Protein AF-A0A7C2D5D9-F1 (afdb_monomer_lite)

Sequence (277 aa):
MEWLLAGLLLALPTVDQCTPARWRDPAPESLELLAGTPVNCLLVEAPAWRAELIAKAHGAGMLVLGAVASRDLEAARQALEAGVDGIAAEGPRSAKMAAWAREHGRTLVEIVPRAELRFDADVIATYEGLWAGVRIEKDQTKAQPTGGPWIETNTGFLSFVRAAARPGAAIWMAHRAPQEPQPVSRYVQAVADAASCGAKWVLDFDPEFWRRLRAGEDKGRRDWARLVEAMRFLAGHDEALRWPDAGGLVLVLDERSGGLVSGGIADMIGAKHIPLR

Radius of gyration: 21.79 Å; chains: 1; bounding box: 64×46×72 Å

Secondary structure (DSSP, 8-state):
----------PPPPGGG--EEEE----GGGGGGGTTSS--EEEE-TT---HHHHHHHHHTT-EEEEEEETT-HHHHHHHHHTT-SEEEEESS--HHHHHHHHHTT-EEEEEE-GGG--TTSSEEEES-----EEE--SS-----TT-SPEEE--HHHHHHHHHHSPTT-EEEE-PPPPSSPPPHHHHHHHHHHHHTTT-EE-B---HHHHHHHHTT-HHHHHHHHHHHHHHHHHHHTHHHHT------------TTTTTTT---HHHHHHHS-----

pLDDT: mean 85.09, std 18.24, range [33.47, 98.56]

Foldseek 3Di:
DDDPPPPPPLAADDPLLAQAAEDADLDLVLCVLCVLFSGQEYAYEPPNLALSNQVSSVVVSHQYADEEAQPCVVSQVSSVVSPHQAYEHEEAHDPPSVVVCVVVVGDYHDAYDPVRFDQADLETHYQPADLFAWDDDPPDPPPDVPSDTDTRACQVVLLVSLVSHDPSRAYEHAHEDDQDADQLVSQLRQQCRQLLSLYHYHHYHHPVLVVCVVVVPPRSVVSSVVSSVSSVVSVVCSVVSSPRPPDDDDDDADPVVCNVPDCDPVVVVVPPPPVDD

Structure (mmCIF, N/CA/C/O backbone):
data_AF-A0A7C2D5D9-F1
#
_entry.id   AF-A0A7C2D5D9-F1
#
loop_
_atom_site.group_PDB
_atom_site.id
_atom_site.type_symbol
_atom_site.label_atom_id
_atom_site.label_alt_id
_atom_site.label_comp_id
_atom_site.label_asym_id
_atom_site.label_entity_id
_atom_site.label_seq_id
_atom_site.pdbx_PDB_ins_code
_atom_site.Cartn_x
_atom_site.Cartn_y
_atom_site.Cartn_z
_atom_site.occupancy
_atom_site.B_iso_or_equiv
_atom_site.auth_seq_id
_atom_site.auth_comp_id
_atom_site.auth_asym_id
_atom_site.auth_atom_id
_atom_site.pdbx_PDB_model_num
ATOM 1 N N . MET A 1 1 ? -31.633 -26.170 -26.916 1.00 38.22 1 MET A N 1
ATOM 2 C CA . MET A 1 1 ? -30.425 -26.442 -26.110 1.00 38.22 1 MET A CA 1
ATOM 3 C C . MET A 1 1 ? -29.627 -25.151 -26.084 1.00 38.22 1 MET A C 1
ATOM 5 O O . MET A 1 1 ? -28.689 -24.980 -26.849 1.00 38.22 1 MET A O 1
ATOM 9 N N . GLU A 1 2 ? -30.135 -24.192 -25.313 1.00 35.28 2 GLU A N 1
ATOM 10 C CA . GLU A 1 2 ? -29.566 -22.854 -25.164 1.00 35.28 2 GLU A CA 1
ATOM 11 C C . GLU A 1 2 ? -28.561 -22.906 -24.014 1.00 35.28 2 GLU A C 1
ATOM 13 O O . GLU A 1 2 ? -28.917 -23.239 -22.885 1.00 35.28 2 GLU A O 1
ATOM 18 N N . TRP A 1 3 ? -27.291 -22.650 -24.314 1.00 41.94 3 TRP A N 1
ATOM 19 C CA . TRP A 1 3 ? -26.251 -22.516 -23.304 1.00 41.94 3 TRP A CA 1
ATOM 20 C C . TRP A 1 3 ? -26.297 -21.087 -22.762 1.00 41.94 3 TRP A C 1
ATOM 22 O O . TRP A 1 3 ? -25.951 -20.138 -23.463 1.00 41.94 3 TRP A O 1
ATOM 32 N N . LEU A 1 4 ? -26.740 -20.940 -21.514 1.00 44.75 4 LEU A N 1
ATOM 33 C CA . LEU A 1 4 ? -26.587 -19.717 -20.732 1.00 44.75 4 LEU A CA 1
ATOM 34 C C . LEU A 1 4 ? -25.090 -19.451 -20.517 1.00 44.75 4 LEU A C 1
ATOM 36 O O . LEU A 1 4 ? -24.444 -20.096 -19.692 1.00 44.75 4 LEU A O 1
ATOM 40 N N . LEU A 1 5 ? -24.547 -18.483 -21.254 1.00 42.66 5 LEU A N 1
ATOM 41 C CA . LEU A 1 5 ? -23.303 -17.799 -20.911 1.00 42.66 5 LEU A CA 1
ATOM 42 C C . LEU A 1 5 ? -23.550 -16.985 -19.635 1.00 42.66 5 LEU A C 1
ATOM 44 O O . LEU A 1 5 ? -23.899 -15.808 -19.686 1.00 42.66 5 LEU A O 1
ATOM 48 N N . ALA A 1 6 ? -23.394 -17.619 -18.475 1.00 41.94 6 ALA A N 1
ATOM 49 C CA . ALA A 1 6 ? -23.199 -16.897 -17.230 1.00 41.94 6 ALA A CA 1
ATOM 50 C C . ALA A 1 6 ? -21.804 -16.261 -17.290 1.00 41.94 6 ALA A C 1
ATOM 52 O O . ALA A 1 6 ? -20.796 -16.903 -16.996 1.00 41.94 6 ALA A O 1
ATOM 53 N N . GLY A 1 7 ? -21.742 -15.009 -17.748 1.00 42.59 7 GLY A N 1
ATOM 54 C CA . GLY A 1 7 ? -20.552 -14.183 -17.600 1.00 42.59 7 GLY A CA 1
ATOM 55 C C . GLY A 1 7 ? -20.221 -14.089 -16.116 1.00 42.59 7 GLY A C 1
ATOM 56 O O . GLY A 1 7 ? -21.013 -13.566 -15.334 1.00 42.59 7 GLY A O 1
ATOM 57 N N . LEU A 1 8 ? -19.077 -14.645 -15.725 1.00 42.69 8 LEU A N 1
ATOM 58 C CA . LEU A 1 8 ? -18.538 -14.512 -14.382 1.00 42.69 8 LEU A CA 1
ATOM 59 C C . LEU A 1 8 ? -18.188 -13.026 -14.192 1.00 42.69 8 LEU A C 1
ATOM 61 O O . LEU A 1 8 ? -17.124 -12.581 -14.616 1.00 42.69 8 LEU A O 1
ATOM 65 N N . LEU A 1 9 ? -19.107 -12.233 -13.632 1.00 46.56 9 LEU A N 1
ATOM 66 C CA . LEU A 1 9 ? -18.772 -10.900 -13.141 1.00 46.56 9 LEU A CA 1
ATOM 67 C C . LEU A 1 9 ? -17.737 -11.095 -12.033 1.00 46.56 9 LEU A C 1
ATOM 69 O O . LEU A 1 9 ? -18.072 -11.548 -10.939 1.00 46.56 9 LEU A O 1
ATOM 73 N N . LEU A 1 10 ? -16.474 -10.797 -12.333 1.00 55.53 10 LEU A N 1
ATOM 74 C CA . LEU A 1 10 ? -15.442 -10.666 -11.315 1.00 55.53 10 LEU A CA 1
ATOM 75 C C . LEU A 1 10 ? -15.858 -9.494 -10.425 1.00 55.53 10 LEU A C 1
ATOM 77 O O . LEU A 1 10 ? -15.798 -8.338 -10.840 1.00 55.53 10 LEU A O 1
ATOM 81 N N . ALA A 1 11 ? -16.361 -9.799 -9.231 1.00 66.88 11 ALA A N 1
ATOM 82 C CA . ALA A 1 11 ? -16.627 -8.779 -8.233 1.00 66.88 11 ALA A CA 1
ATOM 83 C C . ALA A 1 11 ? -15.300 -8.095 -7.880 1.00 66.88 11 ALA A C 1
ATOM 85 O O . ALA A 1 11 ? -14.306 -8.775 -7.616 1.00 66.88 11 ALA A O 1
ATOM 86 N N . LEU A 1 12 ? -15.287 -6.760 -7.898 1.00 74.56 12 LEU A N 1
ATOM 87 C CA . LEU A 1 12 ? -14.133 -5.997 -7.434 1.00 74.56 12 LEU A CA 1
ATOM 88 C C . LEU A 1 12 ? -13.857 -6.331 -5.961 1.00 74.56 12 LEU A C 1
ATOM 90 O O . LEU A 1 12 ? -14.810 -6.530 -5.197 1.00 74.56 12 LEU A O 1
ATOM 94 N N . PRO A 1 13 ? -12.580 -6.383 -5.544 1.00 78.31 13 PRO A N 1
ATOM 95 C CA . PRO A 1 13 ? -12.252 -6.596 -4.145 1.00 78.31 13 PRO A CA 1
ATOM 96 C C . PRO A 1 13 ? -12.821 -5.455 -3.301 1.00 78.31 13 PRO A C 1
ATOM 98 O O . PRO A 1 13 ? -12.780 -4.284 -3.691 1.00 78.31 13 PRO A O 1
ATOM 101 N N . THR A 1 14 ? -13.330 -5.790 -2.118 1.00 87.12 14 THR A N 1
ATOM 102 C CA . THR A 1 14 ? -13.648 -4.774 -1.116 1.00 87.12 14 THR A CA 1
ATOM 103 C C . THR A 1 14 ? -12.355 -4.193 -0.549 1.00 87.12 14 THR A C 1
ATOM 105 O O . THR A 1 14 ? -11.287 -4.811 -0.592 1.00 87.12 14 THR A O 1
ATOM 108 N N . VAL A 1 15 ? -12.429 -2.970 -0.025 1.00 87.81 15 VAL A N 1
ATOM 109 C CA . VAL A 1 15 ? -11.235 -2.223 0.387 1.00 87.81 15 VAL A CA 1
ATOM 110 C C . VAL A 1 15 ? -10.459 -2.906 1.529 1.00 87.81 15 VAL A C 1
ATOM 112 O O . VAL A 1 15 ? -9.241 -2.786 1.611 1.00 87.81 15 VAL A O 1
ATOM 115 N N . ASP A 1 16 ? -11.130 -3.695 2.367 1.00 86.31 16 ASP A N 1
ATOM 116 C CA . ASP A 1 16 ? -10.536 -4.518 3.428 1.00 86.31 16 ASP A CA 1
ATOM 117 C C . ASP A 1 16 ? -9.805 -5.770 2.890 1.00 86.31 16 ASP A C 1
ATOM 119 O O . ASP A 1 16 ? -8.876 -6.292 3.510 1.00 86.31 16 ASP A O 1
ATOM 123 N N . GLN A 1 17 ? -10.137 -6.229 1.683 1.00 89.69 17 GLN A N 1
ATOM 124 C CA . GLN A 1 17 ? -9.474 -7.365 1.031 1.00 89.69 17 GLN A CA 1
ATOM 125 C C . GLN A 1 17 ? -8.273 -6.942 0.176 1.00 89.69 17 GLN A C 1
ATOM 127 O O . GLN A 1 17 ? -7.500 -7.784 -0.293 1.00 89.69 17 GLN A O 1
ATOM 132 N N . CYS A 1 18 ? -8.058 -5.638 0.020 1.00 92.12 18 CYS A N 1
ATOM 133 C CA . CYS A 1 18 ? -7.014 -5.079 -0.824 1.00 92.12 18 CYS A CA 1
ATOM 134 C C . CYS A 1 18 ? -5.602 -5.460 -0.398 1.00 92.12 18 CYS A C 1
ATOM 136 O O . CYS A 1 18 ? -5.230 -5.295 0.760 1.00 92.12 18 CYS A O 1
ATOM 138 N N . THR A 1 19 ? -4.795 -5.885 -1.361 1.00 95.69 19 THR A N 1
ATOM 139 C CA . THR A 1 19 ? -3.334 -5.890 -1.345 1.00 95.69 19 THR A CA 1
ATOM 140 C C . THR A 1 19 ? -2.874 -4.704 -2.192 1.00 95.69 19 THR A C 1
ATOM 142 O O . THR A 1 19 ? -2.893 -4.792 -3.424 1.00 95.69 19 THR A O 1
ATOM 145 N N . PRO A 1 20 ? -2.553 -3.568 -1.548 1.00 97.81 20 PRO A N 1
ATOM 146 C CA . PRO A 1 20 ? -2.395 -2.297 -2.236 1.00 97.81 20 PRO A CA 1
ATOM 147 C C . PRO A 1 20 ? -0.982 -2.099 -2.800 1.00 97.81 20 PRO A C 1
ATOM 149 O O . PRO A 1 20 ? 0.014 -2.422 -2.151 1.00 97.81 20 PRO A O 1
ATOM 152 N N . ALA A 1 21 ? -0.897 -1.482 -3.977 1.00 98.06 21 ALA A N 1
ATOM 153 C CA . ALA A 1 21 ? 0.347 -0.975 -4.550 1.00 98.06 21 ALA A CA 1
ATOM 154 C C . ALA A 1 21 ? 0.187 0.474 -5.007 1.00 98.06 21 ALA A C 1
ATOM 156 O O . ALA A 1 21 ? -0.836 0.845 -5.581 1.00 98.06 21 ALA A O 1
ATOM 157 N N . ARG A 1 22 ? 1.209 1.297 -4.781 1.00 97.50 22 ARG A N 1
ATOM 158 C CA . ARG A 1 22 ? 1.277 2.649 -5.331 1.00 97.50 22 ARG A CA 1
ATOM 159 C C . ARG A 1 22 ? 1.679 2.588 -6.789 1.00 97.50 22 ARG A C 1
ATOM 161 O O . ARG A 1 22 ? 2.635 1.901 -7.148 1.00 97.50 22 ARG A O 1
ATOM 168 N N . TRP A 1 23 ? 0.975 3.343 -7.620 1.00 96.50 23 TRP A N 1
ATOM 169 C CA . TRP A 1 23 ? 1.203 3.343 -9.055 1.00 96.50 23 TRP A CA 1
ATOM 170 C C . TRP A 1 23 ? 1.388 4.760 -9.581 1.00 96.50 23 TRP A C 1
ATOM 172 O O . TRP A 1 23 ? 0.497 5.602 -9.480 1.00 96.50 23 TRP A O 1
ATOM 182 N N . ARG A 1 24 ? 2.574 5.019 -10.136 1.00 92.12 24 ARG A N 1
ATOM 183 C CA . ARG A 1 24 ? 2.968 6.326 -10.690 1.00 92.12 24 ARG A CA 1
ATOM 184 C C . ARG A 1 24 ? 3.239 6.284 -12.190 1.00 92.12 24 ARG A C 1
ATOM 186 O O . ARG A 1 24 ? 3.481 7.328 -12.788 1.00 92.12 24 ARG A O 1
ATOM 193 N N . ASP A 1 25 ? 3.257 5.095 -12.788 1.00 91.88 25 ASP A N 1
ATOM 194 C CA . ASP A 1 25 ? 3.472 4.948 -14.222 1.00 91.88 25 ASP A CA 1
ATOM 195 C C . ASP A 1 25 ? 2.147 5.169 -14.970 1.00 91.88 25 ASP A C 1
ATOM 197 O O . ASP A 1 25 ? 1.208 4.399 -14.758 1.00 91.88 25 ASP A O 1
ATOM 201 N N . PRO A 1 26 ? 2.030 6.214 -15.813 1.00 93.19 26 PRO A N 1
ATOM 202 C CA . PRO A 1 26 ? 0.812 6.468 -16.575 1.00 93.19 26 PRO A CA 1
ATOM 203 C C . PRO A 1 26 ? 0.581 5.457 -17.708 1.00 93.19 26 PRO A C 1
ATOM 205 O O . PRO A 1 26 ? -0.520 5.438 -18.257 1.00 93.19 26 PRO A O 1
ATOM 208 N N . ALA A 1 27 ? 1.590 4.664 -18.095 1.00 93.25 27 ALA A N 1
ATOM 209 C CA . ALA A 1 27 ? 1.490 3.727 -19.212 1.00 93.25 27 ALA A CA 1
ATOM 210 C C . ALA A 1 27 ? 0.610 2.515 -18.845 1.00 93.25 27 ALA A C 1
ATOM 212 O O . ALA A 1 27 ? 0.950 1.798 -17.900 1.00 93.25 27 ALA A O 1
ATOM 213 N N . PRO A 1 28 ? -0.483 2.218 -19.573 1.00 93.81 28 PRO A N 1
ATOM 214 C CA . PRO A 1 28 ? -1.326 1.053 -19.292 1.00 93.81 28 PRO A CA 1
ATOM 215 C C . PRO A 1 28 ? -0.569 -0.286 -19.338 1.00 93.81 28 PRO A C 1
ATOM 217 O O . PRO A 1 28 ? -0.895 -1.231 -18.620 1.00 93.81 28 PRO A O 1
ATOM 220 N N . GLU A 1 29 ? 0.463 -0.406 -20.169 1.00 93.44 29 GLU A N 1
ATOM 221 C CA . GLU A 1 29 ? 1.336 -1.586 -20.295 1.00 93.44 29 GLU A CA 1
ATOM 222 C C . GLU A 1 29 ? 2.056 -1.911 -18.986 1.00 93.44 29 GLU A C 1
ATOM 224 O O . GLU A 1 29 ? 2.298 -3.077 -18.692 1.00 93.44 29 GLU A O 1
ATOM 229 N N . SER A 1 30 ? 2.309 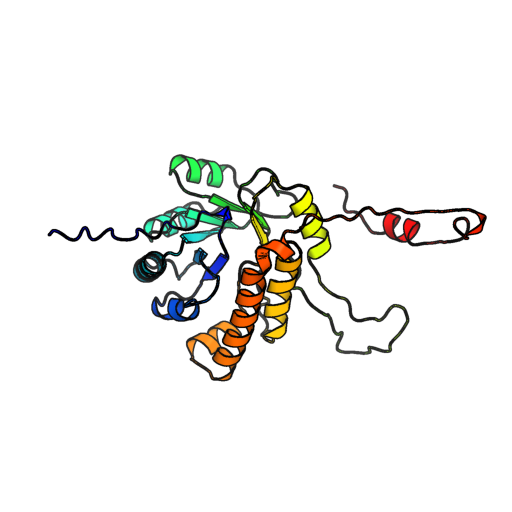-0.908 -18.140 1.00 92.94 30 SER A N 1
ATOM 230 C CA . SER A 1 30 ? 2.952 -1.116 -16.841 1.00 92.94 30 SER A CA 1
ATOM 231 C C . SER A 1 30 ? 2.176 -2.092 -15.945 1.00 92.94 30 SER A C 1
ATOM 233 O O . SER A 1 30 ? 2.792 -2.831 -15.179 1.00 92.94 30 S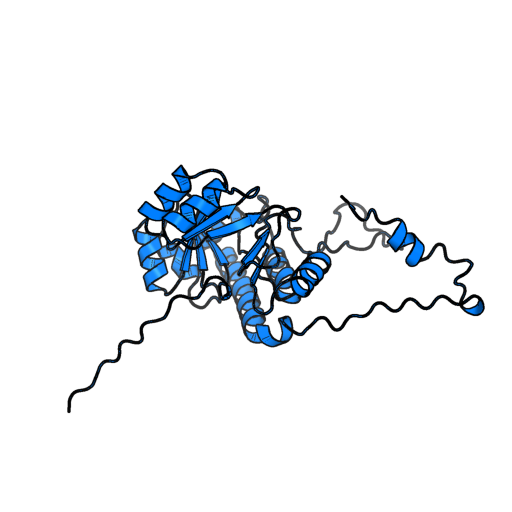ER A O 1
ATOM 235 N N . LEU A 1 31 ? 0.846 -2.179 -16.084 1.00 95.44 31 LEU A N 1
ATOM 236 C CA . LEU A 1 31 ? 0.007 -3.102 -15.309 1.00 95.44 31 LEU A CA 1
ATOM 237 C C . LEU A 1 31 ? 0.302 -4.581 -15.592 1.00 95.44 31 LEU A C 1
ATOM 239 O O . LEU A 1 31 ? -0.034 -5.436 -14.777 1.00 95.44 31 LEU A O 1
ATOM 243 N N . GLU A 1 32 ? 0.980 -4.905 -16.695 1.00 93.19 32 GLU A N 1
ATOM 244 C CA . GLU A 1 32 ? 1.436 -6.273 -16.979 1.00 93.19 32 GLU A CA 1
ATOM 245 C C . GLU A 1 32 ? 2.431 -6.774 -15.929 1.00 93.19 32 GLU A C 1
ATOM 247 O O . GLU A 1 32 ? 2.499 -7.974 -15.668 1.00 93.19 32 GLU A O 1
ATOM 252 N N . LEU A 1 33 ? 3.137 -5.863 -15.248 1.00 93.25 33 LEU A N 1
ATOM 253 C CA . LEU A 1 33 ? 3.992 -6.203 -14.110 1.00 93.25 33 LEU A CA 1
ATOM 254 C C . LEU A 1 33 ? 3.197 -6.861 -12.976 1.00 93.25 33 LEU A C 1
ATOM 256 O O . LEU A 1 33 ? 3.743 -7.699 -12.262 1.00 93.25 33 LEU A O 1
ATOM 260 N N . LEU A 1 34 ? 1.921 -6.504 -12.822 1.00 95.19 34 LEU A N 1
ATOM 261 C CA . LEU A 1 34 ? 1.047 -6.993 -11.757 1.00 95.19 34 LEU A CA 1
ATOM 262 C C . LEU A 1 34 ? 0.380 -8.327 -12.095 1.00 95.19 34 LEU A C 1
ATOM 264 O O . LEU A 1 34 ? -0.220 -8.948 -11.212 1.00 95.19 34 LEU A O 1
ATOM 268 N N . ALA A 1 35 ? 0.521 -8.808 -13.333 1.00 92.56 35 ALA A N 1
ATOM 269 C CA . ALA A 1 35 ? -0.042 -10.079 -13.756 1.00 92.56 35 ALA A CA 1
ATOM 270 C C . ALA A 1 35 ? 0.473 -11.233 -12.878 1.00 92.56 35 ALA A C 1
ATOM 272 O O . ALA A 1 35 ? 1.674 -11.471 -12.721 1.00 92.56 35 ALA A O 1
ATOM 273 N N . GLY A 1 36 ? -0.467 -11.961 -12.272 1.00 90.31 36 GLY A N 1
ATOM 274 C CA . GLY A 1 36 ? -0.172 -13.071 -11.369 1.00 90.31 36 GLY A CA 1
ATOM 275 C C . GLY A 1 36 ? 0.472 -12.657 -10.044 1.00 90.31 36 GLY A C 1
ATOM 276 O O . GLY A 1 36 ? 0.986 -13.523 -9.338 1.00 90.31 36 GLY A O 1
ATOM 277 N N . THR A 1 37 ? 0.513 -11.373 -9.698 1.00 96.00 37 THR A N 1
ATOM 278 C CA . THR A 1 37 ? 0.873 -10.927 -8.346 1.00 96.00 37 THR A CA 1
ATOM 279 C C . THR A 1 37 ? -0.367 -10.956 -7.445 1.00 96.00 37 THR A C 1
ATOM 281 O O . THR A 1 37 ? -1.484 -10.963 -7.956 1.00 96.00 37 THR A O 1
ATOM 284 N N . PRO A 1 38 ? -0.216 -10.966 -6.109 1.00 95.69 38 PRO A N 1
ATOM 285 C CA . PRO A 1 38 ? -1.365 -10.836 -5.214 1.00 95.69 38 PRO A CA 1
ATOM 286 C C . PRO A 1 38 ? -1.901 -9.397 -5.119 1.00 95.69 38 PRO A C 1
ATOM 288 O O . PRO A 1 38 ? -2.847 -9.166 -4.369 1.00 95.69 38 PRO A O 1
ATOM 291 N N . VAL A 1 39 ? -1.298 -8.426 -5.820 1.00 97.31 39 VAL A N 1
ATOM 292 C CA . VAL A 1 39 ? -1.775 -7.038 -5.853 1.00 97.31 39 VAL A CA 1
ATOM 293 C C . VAL A 1 39 ? -3.104 -6.993 -6.596 1.00 97.31 39 VAL A C 1
ATOM 295 O O . VAL A 1 39 ? -3.189 -7.383 -7.756 1.00 97.31 39 VAL A O 1
ATOM 298 N N . ASN A 1 40 ? -4.134 -6.484 -5.930 1.00 96.44 40 ASN A N 1
ATOM 299 C CA . ASN A 1 40 ? -5.488 -6.356 -6.475 1.00 96.44 40 ASN A CA 1
ATOM 300 C C . ASN A 1 40 ? -6.073 -4.946 -6.278 1.00 96.44 40 ASN A C 1
ATOM 302 O O . ASN A 1 40 ? -7.196 -4.690 -6.704 1.00 96.44 40 ASN A O 1
ATOM 306 N N . CYS A 1 41 ? -5.316 -4.028 -5.663 1.00 97.44 41 CYS A N 1
ATOM 307 C CA . CYS A 1 41 ? -5.723 -2.641 -5.478 1.00 97.44 41 CYS A CA 1
ATOM 308 C C . CYS A 1 41 ? -4.587 -1.676 -5.819 1.00 97.44 41 CYS A C 1
ATOM 310 O O . CYS A 1 41 ? -3.436 -1.894 -5.432 1.00 97.44 41 CYS A O 1
ATOM 312 N N . LEU A 1 42 ? -4.919 -0.591 -6.514 1.00 98.06 42 LEU A N 1
ATOM 313 C CA . LEU A 1 42 ? -3.974 0.444 -6.917 1.00 98.06 42 LEU A CA 1
ATOM 314 C C . LEU A 1 42 ? -4.252 1.756 -6.201 1.00 98.06 42 LEU A C 1
ATOM 316 O O . LEU A 1 42 ? -5.381 2.230 -6.173 1.00 98.06 42 LEU A O 1
ATOM 320 N N . LEU A 1 43 ? -3.195 2.365 -5.678 1.00 98.50 43 LEU A N 1
ATOM 321 C CA . LEU A 1 43 ? -3.168 3.748 -5.227 1.00 98.50 43 LEU A CA 1
ATOM 322 C C . LEU A 1 43 ? -2.484 4.555 -6.327 1.00 98.50 43 LEU A C 1
ATOM 324 O O . LEU A 1 43 ? -1.256 4.645 -6.373 1.00 98.50 43 LEU A O 1
ATOM 328 N N . VAL A 1 44 ? -3.280 5.071 -7.259 1.00 98.19 44 VAL A N 1
ATOM 329 C CA . VAL A 1 44 ? -2.779 5.789 -8.433 1.00 98.19 44 VAL A CA 1
ATOM 330 C C . VAL A 1 44 ? -2.504 7.232 -8.044 1.00 98.19 44 VAL A C 1
ATOM 332 O O . VAL A 1 44 ? -3.375 7.910 -7.500 1.00 98.19 44 VAL A O 1
ATOM 335 N N . GLU A 1 45 ? -1.301 7.710 -8.331 1.00 96.12 45 GLU A N 1
ATOM 336 C CA . GLU A 1 45 ? -0.855 9.071 -8.021 1.00 96.12 45 GLU A CA 1
ATOM 337 C C . GLU A 1 45 ? -0.742 9.893 -9.304 1.00 96.12 45 GLU A C 1
ATOM 339 O O . GLU A 1 45 ? -0.454 9.351 -10.371 1.00 96.12 45 GLU A O 1
ATOM 344 N N . ALA A 1 46 ? -0.914 11.213 -9.223 1.00 93.19 46 ALA A N 1
ATOM 345 C CA . ALA A 1 46 ? -0.586 12.084 -10.348 1.00 93.19 46 ALA A CA 1
ATOM 346 C C . ALA A 1 46 ? 0.894 11.888 -10.765 1.00 93.19 46 ALA A C 1
ATOM 348 O O . ALA A 1 46 ? 1.763 11.785 -9.895 1.00 93.19 46 ALA A O 1
ATOM 349 N N . PRO A 1 47 ? 1.216 11.837 -12.074 1.00 92.75 47 PRO A N 1
ATOM 350 C CA . PRO A 1 47 ? 0.352 12.100 -13.231 1.00 92.75 47 PRO A CA 1
ATOM 351 C C . PRO A 1 47 ? -0.351 10.855 -13.819 1.00 92.75 47 PRO A 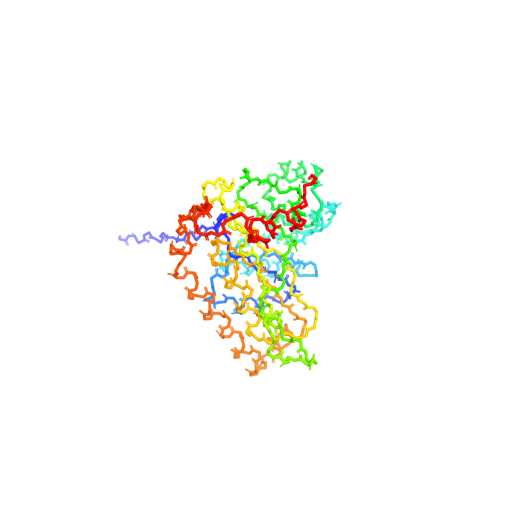C 1
ATOM 353 O O . PRO A 1 47 ? -0.874 10.920 -14.930 1.00 92.75 47 PRO A O 1
ATOM 356 N N . ALA A 1 48 ? -0.365 9.717 -13.121 1.00 94.94 48 ALA A N 1
ATOM 357 C CA . ALA A 1 48 ? -0.914 8.452 -13.616 1.00 94.94 48 ALA A CA 1
ATOM 358 C C . ALA A 1 48 ? -2.451 8.365 -13.603 1.00 94.94 48 ALA A C 1
ATOM 360 O O . ALA A 1 48 ? -3.004 7.341 -13.992 1.00 94.94 48 ALA A O 1
ATOM 361 N N . TRP A 1 49 ? -3.168 9.431 -13.233 1.00 96.69 49 TRP A N 1
ATOM 362 C CA . TRP A 1 49 ? -4.626 9.533 -13.391 1.00 96.69 49 TRP A CA 1
ATOM 363 C C . TRP A 1 49 ? -5.020 9.633 -14.871 1.00 96.69 49 TRP A C 1
ATOM 365 O O . TRP A 1 49 ? -5.345 10.696 -15.396 1.00 96.69 49 TRP A O 1
ATOM 375 N N . ARG A 1 50 ? -4.940 8.503 -15.570 1.00 96.81 50 ARG A N 1
ATOM 376 C CA . ARG A 1 50 ? -5.242 8.357 -16.992 1.00 96.81 50 ARG A CA 1
ATOM 377 C C . ARG A 1 50 ? -6.401 7.386 -17.144 1.00 96.81 50 ARG A C 1
ATOM 379 O O . ARG A 1 50 ? -6.298 6.248 -16.694 1.00 96.81 50 ARG A O 1
ATOM 386 N N . ALA A 1 51 ? -7.457 7.812 -17.834 1.00 95.81 51 ALA A N 1
ATOM 387 C CA . ALA A 1 51 ? -8.639 6.982 -18.069 1.00 95.81 51 ALA A CA 1
ATOM 388 C C . ALA A 1 51 ? -8.286 5.621 -18.701 1.00 95.81 51 ALA A C 1
ATOM 390 O O . ALA A 1 51 ? -8.850 4.604 -18.322 1.00 95.81 51 ALA A O 1
ATOM 391 N N . GLU A 1 52 ? -7.302 5.581 -19.606 1.00 96.31 52 GLU A N 1
ATOM 392 C CA . GLU A 1 52 ? -6.820 4.344 -20.242 1.00 96.31 52 GLU A CA 1
ATOM 393 C C . GLU A 1 52 ? -6.163 3.373 -19.247 1.00 96.31 52 GLU A C 1
ATOM 395 O O . GLU A 1 52 ? -6.445 2.175 -19.278 1.00 96.31 52 GLU A O 1
ATOM 400 N N . LEU A 1 53 ? -5.319 3.879 -18.337 1.00 97.12 53 LEU A N 1
ATOM 401 C CA . LEU A 1 53 ? -4.696 3.073 -17.281 1.00 97.12 53 LEU A CA 1
ATOM 402 C C . LEU A 1 53 ? -5.768 2.520 -16.338 1.00 97.12 53 LEU A C 1
ATOM 404 O O . LEU A 1 53 ? -5.764 1.332 -16.026 1.00 97.12 53 LEU A O 1
ATOM 408 N N . ILE A 1 54 ? -6.689 3.384 -15.908 1.00 97.75 54 ILE A N 1
ATOM 409 C CA . ILE A 1 54 ? -7.756 3.041 -14.964 1.00 97.75 54 ILE A CA 1
ATOM 410 C C . ILE A 1 54 ? -8.696 1.999 -15.581 1.00 97.75 54 ILE A C 1
ATOM 412 O O . ILE A 1 54 ? -8.945 0.968 -14.964 1.00 97.75 54 ILE A O 1
ATOM 416 N N . ALA A 1 55 ? -9.114 2.188 -16.835 1.00 96.88 55 ALA A N 1
ATOM 417 C CA . ALA A 1 55 ? -9.930 1.215 -17.557 1.00 96.88 55 ALA A CA 1
ATOM 418 C C . ALA A 1 55 ? -9.221 -0.141 -17.714 1.00 96.88 55 ALA A C 1
ATOM 420 O O . ALA A 1 55 ? -9.853 -1.187 -17.565 1.00 96.88 55 ALA A O 1
ATOM 421 N N . LYS A 1 56 ? -7.903 -0.153 -17.971 1.00 97.12 56 LYS A N 1
ATOM 422 C CA . LYS A 1 56 ? -7.128 -1.403 -18.027 1.00 97.12 56 LYS A CA 1
ATOM 423 C C . LYS A 1 56 ? -7.012 -2.068 -16.650 1.00 97.12 56 LYS A C 1
ATOM 425 O O . LYS A 1 56 ? -7.119 -3.290 -16.574 1.00 97.12 56 LYS A O 1
ATOM 430 N N . ALA A 1 57 ? -6.855 -1.297 -15.573 1.00 97.12 57 ALA A N 1
ATOM 431 C CA . ALA A 1 57 ? -6.856 -1.817 -14.204 1.00 97.12 57 ALA A CA 1
ATOM 432 C C . ALA A 1 57 ? -8.215 -2.436 -13.833 1.00 97.12 57 ALA A C 1
ATOM 434 O O . ALA A 1 57 ? -8.262 -3.549 -13.310 1.00 97.12 57 ALA A O 1
ATOM 435 N N . HIS A 1 58 ? -9.320 -1.778 -14.192 1.00 96.69 58 HIS A N 1
ATOM 436 C CA . HIS A 1 58 ? -10.671 -2.327 -14.038 1.00 96.69 58 HIS A CA 1
ATOM 437 C C . HIS A 1 58 ? -10.873 -3.602 -14.858 1.00 96.69 58 HIS A C 1
ATOM 439 O O . HIS A 1 58 ? -11.400 -4.584 -14.341 1.00 96.69 58 HIS A O 1
ATOM 445 N N . GLY A 1 59 ? -10.390 -3.635 -16.105 1.00 94.94 59 GLY A N 1
ATOM 446 C CA . GLY A 1 59 ? -10.398 -4.839 -16.944 1.00 94.94 59 GLY A CA 1
ATOM 447 C C . GLY A 1 59 ? -9.584 -6.002 -16.360 1.00 94.94 59 GLY A C 1
ATOM 448 O O . GLY A 1 59 ? -9.883 -7.160 -16.643 1.00 94.94 59 GLY A O 1
ATOM 449 N N . ALA A 1 60 ? -8.598 -5.705 -15.510 1.00 94.19 60 ALA A N 1
ATOM 450 C CA . ALA A 1 60 ? -7.833 -6.683 -14.738 1.00 94.19 60 ALA A CA 1
ATOM 451 C C . ALA A 1 60 ? -8.470 -7.028 -13.371 1.00 94.19 60 ALA A C 1
ATOM 453 O O . ALA A 1 60 ? -7.875 -7.776 -12.597 1.00 94.19 60 ALA A O 1
ATOM 454 N N . GLY A 1 61 ? -9.665 -6.505 -13.065 1.00 94.50 61 GLY A N 1
ATOM 455 C CA . GLY A 1 61 ? -10.389 -6.765 -11.817 1.00 94.50 61 GLY A CA 1
ATOM 456 C C . GLY A 1 61 ? -9.819 -6.043 -10.592 1.00 94.50 61 GLY A C 1
ATOM 457 O O . GLY A 1 61 ? -10.018 -6.504 -9.469 1.00 94.50 61 GLY A O 1
ATOM 458 N N . MET A 1 62 ? -9.085 -4.945 -10.787 1.00 96.12 62 MET A N 1
ATOM 459 C CA . MET A 1 62 ? -8.454 -4.200 -9.697 1.00 96.12 62 MET A CA 1
ATOM 460 C C . MET A 1 62 ? -9.355 -3.082 -9.170 1.00 96.12 62 MET A C 1
ATOM 462 O O . MET A 1 62 ? -9.979 -2.371 -9.955 1.00 96.12 62 MET A O 1
ATOM 466 N N . LEU A 1 63 ? -9.352 -2.869 -7.851 1.00 97.00 63 LEU A N 1
ATOM 467 C CA . LEU A 1 63 ? -9.901 -1.649 -7.249 1.00 97.00 63 LEU A CA 1
ATOM 468 C C . LEU A 1 63 ? -8.891 -0.507 -7.404 1.00 97.00 63 LEU A C 1
ATOM 470 O O . LEU A 1 63 ? -7.719 -0.651 -7.047 1.00 97.00 63 LEU A O 1
ATOM 474 N N . VAL A 1 64 ? -9.335 0.647 -7.884 1.00 98.19 64 VAL A N 1
ATOM 475 C CA . VAL A 1 64 ? -8.475 1.802 -8.141 1.00 98.19 64 VAL A CA 1
ATOM 476 C C . VAL A 1 64 ? -8.846 2.952 -7.212 1.00 98.19 64 VAL A C 1
ATOM 478 O O . VAL A 1 64 ? -9.949 3.486 -7.260 1.00 98.19 64 VAL A O 1
ATOM 481 N N . LEU A 1 65 ? -7.901 3.380 -6.381 1.00 98.50 65 LEU A N 1
ATOM 482 C CA . LEU A 1 65 ? -8.027 4.541 -5.508 1.00 98.50 65 LEU A CA 1
ATOM 483 C C . LEU A 1 65 ? -7.123 5.672 -6.006 1.00 98.50 65 LEU A C 1
ATOM 485 O O . LEU A 1 65 ? -5.935 5.468 -6.261 1.00 98.50 65 LEU A O 1
ATOM 489 N N . GLY A 1 66 ? -7.667 6.883 -6.100 1.00 98.38 66 GLY A N 1
ATOM 490 C CA . GLY A 1 66 ? -6.881 8.092 -6.325 1.00 98.38 66 GLY A CA 1
ATOM 491 C C . GLY A 1 66 ? -6.125 8.471 -5.057 1.00 98.38 66 GLY A C 1
ATOM 492 O O . GLY A 1 66 ? -6.746 8.821 -4.053 1.00 98.38 66 GLY A O 1
ATOM 493 N N . ALA A 1 67 ? -4.797 8.391 -5.082 1.00 98.31 67 ALA A N 1
ATOM 494 C CA . ALA A 1 67 ? -3.950 8.770 -3.960 1.00 98.31 67 ALA A CA 1
ATOM 495 C C . ALA A 1 67 ? -3.656 10.276 -3.981 1.00 98.31 67 ALA A C 1
ATOM 497 O O . ALA A 1 67 ? -3.010 10.781 -4.898 1.00 98.31 67 ALA A O 1
ATOM 498 N N . VAL A 1 68 ? -4.140 10.989 -2.964 1.00 98.50 68 VAL A N 1
ATOM 499 C CA . VAL A 1 68 ? -4.107 12.459 -2.868 1.00 98.50 68 VAL A CA 1
ATOM 500 C C . VAL A 1 68 ? -3.667 12.906 -1.478 1.00 98.50 68 VAL A C 1
ATOM 502 O O . VAL A 1 68 ? -3.760 12.150 -0.511 1.00 98.50 68 VAL A O 1
ATOM 505 N N . ALA A 1 69 ? -3.238 14.161 -1.346 1.00 98.31 69 ALA A N 1
ATOM 506 C CA . ALA A 1 69 ? -3.048 14.761 -0.030 1.00 98.31 69 ALA A CA 1
ATOM 507 C C . ALA A 1 69 ? -4.402 14.932 0.684 1.00 98.31 69 ALA A C 1
ATOM 509 O O . ALA A 1 69 ? -5.394 15.342 0.079 1.00 98.31 69 ALA A O 1
ATOM 510 N N . SER A 1 70 ? -4.455 14.684 1.994 1.00 96.75 70 SER A N 1
ATOM 511 C CA . SER A 1 70 ? -5.712 14.624 2.760 1.00 96.75 70 SER A CA 1
ATOM 512 C C . SER A 1 70 ? -6.534 15.919 2.781 1.00 96.75 70 SER A C 1
ATOM 514 O O . SER A 1 70 ? -7.727 15.907 3.093 1.00 96.75 70 SER A O 1
ATOM 516 N N . ARG A 1 71 ? -5.915 17.055 2.451 1.00 96.81 71 ARG A N 1
ATOM 517 C CA . ARG A 1 71 ? -6.552 18.380 2.410 1.00 96.81 71 ARG A CA 1
ATOM 518 C C . ARG A 1 71 ? -6.743 18.921 0.992 1.00 96.81 71 ARG A C 1
ATOM 520 O O . ARG A 1 71 ? -7.144 20.072 0.851 1.00 96.81 71 ARG A O 1
ATOM 527 N N . ASP A 1 72 ? -6.492 18.105 -0.028 1.00 98.00 72 ASP A N 1
ATOM 528 C CA . ASP A 1 72 ? -6.592 18.496 -1.432 1.00 98.00 72 ASP A CA 1
ATOM 529 C C . ASP A 1 72 ? -7.852 17.908 -2.088 1.00 98.00 72 ASP A C 1
ATOM 531 O O . ASP A 1 72 ? -7.843 16.842 -2.703 1.00 98.00 72 ASP A O 1
ATOM 535 N N . LEU A 1 73 ? -8.976 18.610 -1.909 1.00 97.94 73 LEU A N 1
ATOM 536 C CA . LEU A 1 73 ? -10.261 18.233 -2.512 1.00 97.94 73 LEU A CA 1
ATOM 537 C C . LEU A 1 73 ? -10.265 18.385 -4.036 1.00 97.94 73 LEU A C 1
ATOM 539 O O . LEU A 1 73 ? -11.025 17.701 -4.716 1.00 97.94 73 LEU A O 1
ATOM 543 N N . GLU A 1 74 ? -9.434 19.278 -4.570 1.00 97.88 74 GLU A N 1
ATOM 544 C CA . GLU A 1 74 ? -9.362 19.509 -6.007 1.00 97.88 74 GLU A CA 1
ATOM 545 C C . GLU A 1 74 ? -8.662 18.336 -6.696 1.00 97.88 74 GLU A C 1
ATOM 547 O O . GLU A 1 74 ? -9.193 17.785 -7.658 1.00 97.88 74 GLU A O 1
ATOM 552 N N . ALA A 1 75 ? -7.546 17.863 -6.137 1.00 98.00 75 ALA A N 1
ATOM 553 C CA . ALA A 1 75 ? -6.916 16.618 -6.567 1.00 98.00 75 ALA A CA 1
ATOM 554 C C . ALA A 1 75 ? -7.868 15.415 -6.458 1.00 98.00 75 ALA A C 1
ATOM 556 O O . ALA A 1 75 ? -7.923 14.585 -7.365 1.00 98.00 75 ALA A O 1
ATOM 557 N N . ALA A 1 76 ? -8.656 15.324 -5.379 1.00 98.00 76 ALA A N 1
ATOM 558 C CA . ALA A 1 76 ? -9.641 14.253 -5.218 1.00 98.00 76 ALA A CA 1
ATOM 559 C C . ALA A 1 76 ? -10.716 14.284 -6.319 1.00 98.00 76 ALA A C 1
ATOM 561 O O . ALA A 1 76 ? -11.059 13.242 -6.880 1.00 98.00 76 ALA A O 1
ATOM 562 N N . ARG A 1 77 ? -11.208 15.478 -6.677 1.00 97.81 77 ARG A N 1
ATOM 563 C CA . ARG A 1 77 ? -12.145 15.669 -7.792 1.00 97.81 77 ARG A CA 1
ATOM 564 C C . ARG A 1 77 ? -11.527 15.242 -9.123 1.00 97.81 77 ARG A C 1
ATOM 566 O O . ARG A 1 77 ? -12.148 14.475 -9.851 1.00 97.81 77 ARG A O 1
ATOM 573 N N . GLN A 1 78 ? -10.298 15.672 -9.403 1.00 97.81 78 GLN A N 1
ATOM 574 C CA . GLN A 1 78 ? -9.577 15.310 -10.629 1.00 97.81 78 GLN A CA 1
ATOM 575 C C . GLN A 1 78 ? -9.351 13.797 -10.744 1.00 97.81 78 GLN A C 1
ATOM 577 O O . GLN A 1 78 ? -9.527 13.225 -11.819 1.00 97.81 78 GLN A O 1
ATOM 582 N N . ALA A 1 79 ? -9.011 13.127 -9.641 1.00 97.81 79 ALA A N 1
ATOM 583 C CA . ALA A 1 79 ? -8.864 11.677 -9.627 1.00 97.81 79 ALA A CA 1
ATOM 584 C C . ALA A 1 79 ? -10.196 10.963 -9.928 1.00 97.81 79 ALA A C 1
ATOM 586 O O . ALA A 1 79 ? -10.218 10.035 -10.739 1.00 97.81 79 ALA A O 1
ATOM 587 N N . LEU A 1 80 ? -11.315 11.407 -9.336 1.00 97.12 80 LEU A N 1
ATOM 588 C CA . LEU A 1 80 ? -12.643 10.856 -9.648 1.00 97.12 80 LEU A CA 1
ATOM 589 C C . LEU A 1 80 ? -13.047 11.095 -11.106 1.00 97.12 80 LEU A C 1
ATOM 591 O O . LEU A 1 80 ? -13.607 10.199 -11.731 1.00 97.12 80 LEU A O 1
ATOM 595 N N . GLU A 1 81 ? -12.745 12.270 -11.660 1.00 97.00 81 GLU A N 1
ATOM 596 C CA . GLU A 1 81 ? -12.987 12.582 -13.075 1.00 97.00 81 GLU A CA 1
ATOM 597 C C . GLU A 1 81 ? -12.166 11.692 -14.016 1.00 97.00 81 GLU A C 1
ATOM 599 O O . GLU A 1 81 ? -12.634 11.356 -15.103 1.00 97.00 81 GLU A O 1
ATOM 604 N N . ALA A 1 82 ? -10.981 11.247 -13.586 1.00 96.75 82 ALA A N 1
ATOM 605 C CA . ALA A 1 82 ? -10.186 10.262 -14.317 1.00 96.75 82 ALA A CA 1
ATOM 606 C C . ALA A 1 82 ? -10.770 8.835 -14.255 1.00 96.75 82 ALA A C 1
ATOM 608 O O . ALA A 1 82 ? -10.367 7.989 -15.054 1.00 96.75 82 ALA A O 1
ATOM 609 N N . GLY A 1 83 ? -11.722 8.573 -13.351 1.00 96.88 83 GLY A N 1
ATOM 610 C CA . GLY A 1 83 ? -12.481 7.322 -13.279 1.00 96.88 83 GLY A CA 1
ATOM 611 C C . GLY A 1 83 ? -12.111 6.379 -12.133 1.00 96.88 83 GLY A C 1
ATOM 612 O O . GLY A 1 83 ? -12.479 5.210 -12.196 1.00 96.88 83 GLY A O 1
ATOM 613 N N . VAL A 1 84 ? -11.381 6.833 -11.105 1.00 97.88 84 VAL A N 1
ATOM 614 C CA . VAL A 1 84 ? -11.062 5.983 -9.937 1.00 97.88 84 VAL A CA 1
ATOM 615 C C . VAL A 1 84 ? -12.316 5.647 -9.109 1.00 97.88 84 VAL A C 1
ATOM 617 O O . VAL A 1 84 ? -13.297 6.393 -9.097 1.00 97.88 84 VAL A O 1
ATOM 620 N N . ASP A 1 85 ? -12.274 4.543 -8.363 1.00 97.06 85 ASP A N 1
ATOM 621 C CA . ASP A 1 85 ? -13.401 4.030 -7.571 1.00 97.06 85 ASP A CA 1
ATOM 622 C C . ASP A 1 85 ? -13.585 4.776 -6.239 1.00 97.06 85 ASP A C 1
ATOM 624 O O . ASP A 1 85 ? -14.698 4.903 -5.718 1.00 97.06 85 ASP A O 1
ATOM 628 N N . GLY A 1 86 ? -12.488 5.299 -5.689 1.00 97.56 86 GLY A N 1
ATOM 629 C CA . GLY A 1 86 ? -12.459 6.013 -4.416 1.00 97.56 86 GLY A CA 1
ATOM 630 C C . GLY A 1 86 ? -11.153 6.767 -4.196 1.00 97.56 86 GLY A C 1
ATOM 631 O O . GLY A 1 86 ? -10.334 6.899 -5.103 1.00 97.56 86 GLY A O 1
ATOM 632 N N . ILE A 1 87 ? -10.951 7.266 -2.979 1.00 98.38 87 ILE A N 1
ATOM 633 C CA . ILE A 1 8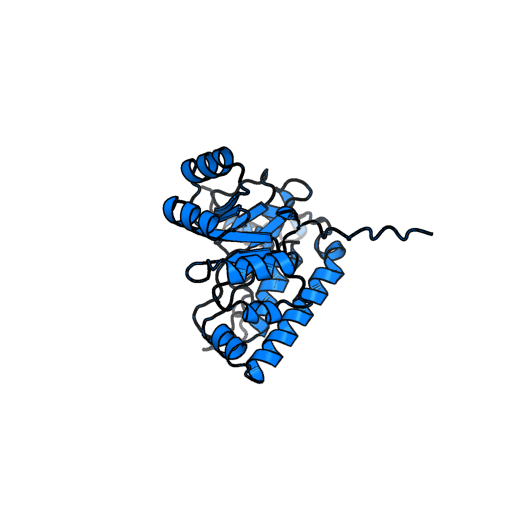7 ? -9.808 8.110 -2.620 1.00 98.38 87 ILE A CA 1
ATOM 634 C C . ILE A 1 87 ? -8.981 7.461 -1.511 1.00 98.38 87 ILE A C 1
ATOM 636 O O . ILE A 1 87 ? -9.517 7.011 -0.501 1.00 98.38 87 ILE A O 1
ATOM 640 N N . ALA A 1 88 ? -7.661 7.469 -1.681 1.00 98.38 88 ALA A N 1
ATOM 641 C CA . ALA A 1 88 ? -6.694 7.227 -0.619 1.00 98.38 88 ALA A CA 1
ATOM 642 C C . ALA A 1 88 ? -6.080 8.576 -0.208 1.00 98.38 88 ALA A C 1
ATOM 644 O O . ALA A 1 88 ? -5.259 9.146 -0.924 1.00 98.38 88 ALA A O 1
ATOM 645 N N . ALA A 1 89 ? -6.519 9.118 0.924 1.00 98.44 89 ALA A N 1
ATOM 646 C CA . ALA A 1 89 ? -6.140 10.441 1.405 1.00 98.44 89 ALA A CA 1
ATOM 647 C C . ALA A 1 89 ? -4.969 10.342 2.391 1.00 98.44 89 ALA A C 1
ATOM 649 O O . ALA A 1 89 ? -5.139 9.838 3.499 1.00 98.44 89 ALA A O 1
ATOM 650 N N . GLU A 1 90 ? -3.795 10.842 2.010 1.00 98.56 90 GLU A N 1
ATOM 651 C CA . GLU A 1 90 ? -2.568 10.780 2.811 1.00 98.56 90 GLU A CA 1
ATOM 652 C C . GLU A 1 90 ? -2.277 12.107 3.522 1.00 98.56 90 GLU A C 1
ATOM 654 O O . GLU A 1 90 ? -2.239 13.170 2.899 1.00 98.56 90 GLU A O 1
ATOM 659 N N . GLY A 1 91 ? -2.075 12.052 4.838 1.00 98.19 91 GLY A N 1
ATOM 660 C CA . GLY A 1 91 ? -1.798 13.211 5.693 1.00 98.19 91 GLY A CA 1
ATOM 661 C C . GLY A 1 91 ? -2.669 13.231 6.955 1.00 98.19 91 GLY A C 1
ATOM 662 O O . GLY A 1 91 ? -3.419 12.286 7.198 1.00 98.19 91 GLY A O 1
ATOM 663 N N . PRO A 1 92 ? -2.609 14.303 7.768 1.00 97.88 92 PRO A N 1
ATOM 664 C CA . PRO A 1 92 ? -3.506 14.478 8.912 1.00 97.88 92 PRO A CA 1
ATOM 665 C C . PRO A 1 92 ? -4.972 14.384 8.486 1.00 97.88 92 PRO A C 1
ATOM 667 O O . PRO A 1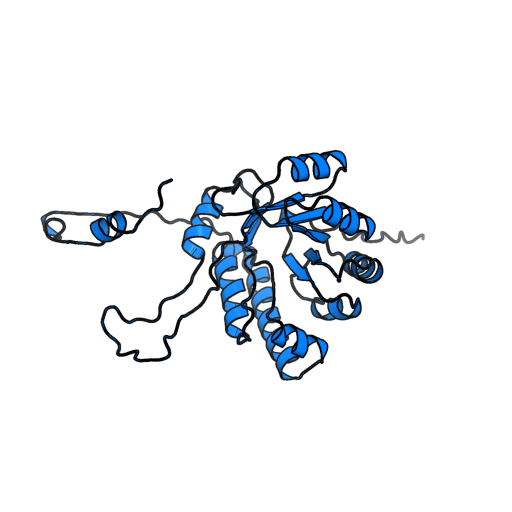 92 ? -5.331 14.866 7.404 1.00 97.88 92 PRO A O 1
ATOM 670 N N . ARG A 1 93 ? -5.827 13.814 9.333 1.00 96.12 93 ARG A N 1
ATOM 671 C CA . ARG A 1 93 ? -7.247 13.608 9.053 1.00 96.12 93 ARG A CA 1
ATOM 672 C C . ARG A 1 93 ? -7.933 14.901 8.661 1.00 96.12 93 ARG A C 1
ATOM 674 O O . ARG A 1 93 ? -7.630 16.003 9.130 1.00 96.12 93 ARG A O 1
ATOM 681 N N . SER A 1 94 ? -8.902 14.746 7.772 1.00 97.31 94 SER A N 1
ATOM 682 C CA . SER A 1 94 ? -9.617 15.858 7.170 1.00 97.31 94 SER A CA 1
ATOM 683 C C . SER A 1 94 ? -11.106 15.568 7.207 1.00 97.31 94 SER A C 1
ATOM 685 O O . SER A 1 94 ? -11.643 14.851 6.366 1.00 97.31 94 SER A O 1
ATOM 687 N N . ALA A 1 95 ? -11.800 16.183 8.168 1.00 97.00 95 ALA A N 1
ATOM 688 C CA . ALA A 1 95 ? -13.258 16.100 8.252 1.00 97.00 95 ALA A CA 1
ATOM 689 C C . ALA A 1 95 ? -13.934 16.591 6.958 1.00 97.00 95 ALA A C 1
ATOM 691 O O . ALA A 1 95 ? -14.979 16.072 6.578 1.00 97.00 95 ALA A O 1
ATOM 692 N N . LYS A 1 96 ? -13.310 17.549 6.255 1.00 97.94 96 LYS A N 1
ATOM 693 C CA . LYS A 1 96 ? -13.771 18.030 4.946 1.00 97.94 96 LYS A CA 1
ATOM 694 C C . LYS A 1 96 ? -13.672 16.946 3.871 1.00 97.94 96 LYS A C 1
ATOM 696 O O . LYS A 1 96 ? -14.645 16.737 3.161 1.00 97.94 96 LYS A O 1
ATOM 701 N N . MET A 1 97 ? -12.542 16.239 3.782 1.00 98.12 97 MET A N 1
ATOM 702 C CA . MET A 1 97 ? -12.369 15.113 2.849 1.00 98.12 97 MET A CA 1
ATOM 703 C C . MET A 1 97 ? -13.353 13.981 3.157 1.00 98.12 97 MET A C 1
ATOM 705 O O . MET A 1 97 ? -14.000 13.466 2.251 1.00 98.12 97 MET A O 1
ATOM 709 N N . ALA A 1 98 ? -13.525 13.642 4.437 1.00 97.12 98 ALA A N 1
ATOM 710 C CA . ALA A 1 98 ? -14.474 12.618 4.866 1.00 97.12 98 ALA A CA 1
ATOM 711 C C . ALA A 1 98 ? -15.931 12.981 4.536 1.00 97.12 98 ALA A C 1
ATOM 713 O O . ALA A 1 98 ? -16.675 12.148 4.018 1.00 97.12 98 ALA A O 1
ATOM 714 N N . ALA A 1 99 ? -16.341 14.226 4.801 1.00 97.75 99 ALA A N 1
ATOM 715 C CA . ALA A 1 99 ? -17.671 14.711 4.445 1.00 97.75 99 ALA A CA 1
ATOM 716 C C . ALA A 1 99 ? -17.887 14.681 2.928 1.00 97.75 99 ALA A C 1
ATOM 718 O O . ALA A 1 99 ? -18.888 14.131 2.475 1.00 97.75 99 ALA A O 1
ATOM 719 N N . TRP A 1 100 ? -16.912 15.177 2.163 1.00 97.69 100 TRP A N 1
ATOM 720 C CA . TRP A 1 100 ? -16.956 15.198 0.706 1.00 97.69 100 TRP A CA 1
ATOM 721 C C . TRP A 1 100 ? -17.064 13.788 0.108 1.00 97.69 100 TRP A C 1
ATOM 723 O O . TRP A 1 100 ? -17.946 13.543 -0.712 1.00 97.69 100 TRP A O 1
ATOM 733 N N . ALA A 1 101 ? -16.238 12.834 0.551 1.00 96.88 101 ALA A N 1
ATOM 734 C CA . ALA A 1 101 ? -16.277 11.462 0.040 1.00 96.88 101 ALA A CA 1
ATOM 735 C C . ALA A 1 101 ? -17.637 10.799 0.314 1.00 96.88 101 ALA A C 1
ATOM 737 O O . ALA A 1 101 ? -18.205 10.158 -0.569 1.00 96.88 101 ALA A O 1
ATOM 738 N N . ARG A 1 102 ? -18.204 11.029 1.507 1.00 96.50 102 ARG A N 1
ATOM 739 C CA . ARG A 1 102 ? -19.542 10.550 1.878 1.00 96.50 102 ARG A CA 1
ATOM 740 C C . ARG A 1 102 ? -20.643 11.172 1.018 1.00 96.50 102 ARG A C 1
ATOM 742 O O . ARG A 1 102 ? -21.525 10.449 0.571 1.00 96.50 102 ARG A O 1
ATOM 749 N N . GLU A 1 103 ? -20.598 12.482 0.782 1.00 96.38 103 GLU A N 1
ATOM 750 C CA . GLU A 1 103 ? -21.563 13.190 -0.076 1.00 96.38 103 GLU A CA 1
ATOM 751 C C . GLU A 1 103 ? -21.556 12.662 -1.516 1.00 96.38 103 GLU A C 1
ATOM 753 O O . GLU A 1 103 ? -22.605 12.591 -2.150 1.00 96.38 103 GLU A O 1
ATOM 758 N N . HIS A 1 104 ? -20.393 12.230 -2.007 1.00 95.12 104 HIS A N 1
ATOM 759 C CA . HIS A 1 104 ? -20.231 11.672 -3.350 1.00 95.12 104 HIS A CA 1
ATOM 760 C C . HIS A 1 104 ? -20.391 10.143 -3.398 1.00 95.12 104 HIS A C 1
ATOM 762 O O . HIS A 1 104 ? -20.211 9.549 -4.463 1.00 95.12 104 HIS A O 1
ATOM 768 N N . GLY A 1 105 ? -20.703 9.495 -2.267 1.00 95.25 105 GLY A N 1
ATOM 769 C CA . GLY A 1 105 ? -20.854 8.041 -2.174 1.00 95.25 105 GLY A CA 1
ATOM 770 C C . GLY A 1 105 ? -19.583 7.264 -2.529 1.00 95.25 105 GLY A C 1
ATOM 771 O O . GLY A 1 105 ? -19.670 6.191 -3.119 1.00 95.25 105 GLY A O 1
ATOM 772 N N . ARG A 1 106 ? -18.400 7.817 -2.232 1.00 94.38 106 ARG A N 1
ATOM 773 C CA . ARG A 1 106 ? -17.099 7.231 -2.588 1.00 94.38 106 ARG A CA 1
ATOM 774 C C . ARG A 1 106 ? -16.404 6.605 -1.391 1.00 94.38 106 ARG A C 1
ATOM 776 O O . ARG A 1 106 ? -16.449 7.133 -0.281 1.00 94.38 106 ARG A O 1
ATOM 783 N N . THR A 1 107 ? -15.694 5.510 -1.650 1.00 95.31 107 THR A N 1
ATOM 784 C CA . THR A 1 107 ? -14.786 4.895 -0.678 1.00 95.31 107 THR A CA 1
ATOM 785 C C . THR A 1 107 ? -13.665 5.869 -0.331 1.00 95.31 107 THR A C 1
ATOM 787 O O . THR A 1 107 ? -13.047 6.452 -1.223 1.00 95.31 107 THR A O 1
ATOM 790 N N . LEU A 1 108 ? -13.383 6.019 0.962 1.00 97.31 108 LEU A N 1
ATOM 791 C CA . LEU A 1 108 ? -12.264 6.802 1.474 1.00 97.31 108 LEU A CA 1
ATOM 792 C C . LEU A 1 108 ? -11.387 5.923 2.363 1.00 97.31 108 LEU A C 1
ATOM 794 O O . LEU A 1 108 ? -11.861 5.379 3.357 1.00 97.31 108 LEU A O 1
ATOM 798 N N . VAL A 1 109 ? -10.101 5.846 2.035 1.00 97.94 109 VAL A N 1
ATOM 799 C CA . VAL A 1 109 ? -9.063 5.316 2.921 1.00 97.94 109 VAL A CA 1
ATOM 800 C C . VAL A 1 109 ? -8.251 6.488 3.456 1.00 97.94 109 VAL A C 1
ATOM 802 O O . VAL A 1 109 ? -7.579 7.178 2.692 1.00 97.94 109 VAL A O 1
ATOM 805 N N . GLU A 1 110 ? -8.313 6.728 4.764 1.00 98.19 110 GLU A N 1
ATOM 806 C CA . GLU A 1 110 ? -7.482 7.735 5.432 1.00 98.19 110 GLU A CA 1
ATOM 807 C C . GLU A 1 110 ? -6.117 7.109 5.790 1.00 98.19 110 GLU A C 1
ATOM 809 O O . GLU A 1 110 ? -6.045 6.207 6.623 1.00 98.19 110 GLU A O 1
ATOM 814 N N . ILE A 1 111 ? -5.032 7.584 5.170 1.00 98.56 111 ILE A N 1
ATOM 815 C CA . ILE A 1 111 ? -3.646 7.200 5.475 1.00 98.56 111 ILE A CA 1
ATOM 816 C C . ILE A 1 111 ? -3.027 8.298 6.348 1.00 98.56 111 ILE A C 1
ATOM 818 O O . ILE A 1 111 ? -2.617 9.347 5.850 1.00 98.56 111 ILE A O 1
ATOM 822 N N . VAL A 1 112 ? -2.968 8.068 7.657 1.00 98.56 112 VAL A N 1
ATOM 823 C CA . VAL A 1 112 ? -2.838 9.143 8.662 1.00 98.56 112 VAL A CA 1
ATOM 824 C C . VAL A 1 112 ? -1.592 8.992 9.545 1.00 98.56 112 VAL A C 1
ATOM 826 O O . VAL A 1 112 ? -0.986 7.915 9.562 1.00 98.56 112 VAL A O 1
ATOM 829 N N . PRO A 1 113 ? -1.182 10.028 10.307 1.00 97.81 113 PRO A N 1
ATOM 830 C CA . PRO A 1 113 ? -0.237 9.841 11.409 1.00 97.81 113 PRO A CA 1
ATOM 831 C C . PRO A 1 113 ? -0.741 8.788 12.404 1.00 97.81 113 PRO A C 1
ATOM 833 O O . PRO A 1 113 ? -1.950 8.659 12.612 1.00 97.81 113 PRO A O 1
ATOM 836 N N . ARG A 1 114 ? 0.166 8.083 13.090 1.00 95.31 114 ARG A N 1
ATOM 837 C CA . ARG A 1 114 ? -0.201 7.058 14.088 1.00 95.31 114 ARG A CA 1
ATOM 838 C C . ARG A 1 114 ? -1.117 7.603 15.183 1.00 95.31 114 ARG A C 1
ATOM 840 O O . ARG A 1 114 ? -2.016 6.897 15.625 1.00 95.31 114 ARG A O 1
ATOM 847 N N . ALA A 1 115 ? -0.909 8.858 15.584 1.00 94.88 115 ALA A N 1
ATOM 848 C CA . ALA A 1 115 ? -1.696 9.535 16.617 1.00 94.88 115 ALA A CA 1
ATOM 849 C C . ALA A 1 115 ? -3.174 9.753 16.236 1.00 94.88 115 ALA A C 1
ATOM 851 O O . ALA A 1 115 ? -3.997 10.024 17.104 1.00 94.88 115 ALA A O 1
ATOM 852 N N . GLU A 1 116 ? -3.518 9.644 14.951 1.00 96.56 116 GLU A N 1
ATOM 853 C CA . GLU A 1 116 ? -4.869 9.897 14.443 1.00 96.56 116 GLU A CA 1
ATOM 854 C C . GLU A 1 116 ? -5.578 8.619 13.964 1.00 96.56 116 GLU A C 1
ATOM 856 O O . GLU A 1 116 ? -6.658 8.696 13.371 1.00 96.56 116 GLU A O 1
ATOM 861 N N . LEU A 1 117 ? -4.989 7.442 14.211 1.00 95.81 117 LEU A N 1
ATOM 862 C CA . LEU A 1 117 ? -5.561 6.163 13.795 1.00 95.81 117 LEU A CA 1
ATOM 863 C C . LEU A 1 117 ? -6.909 5.887 14.459 1.00 95.81 117 LEU A C 1
ATOM 865 O O . LEU A 1 117 ? -7.140 6.172 15.633 1.00 95.81 117 LEU A O 1
ATOM 869 N N . ARG A 1 118 ? -7.791 5.268 13.677 1.00 94.38 118 ARG A N 1
ATOM 870 C CA . ARG A 1 118 ? -9.119 4.833 14.096 1.00 94.38 118 ARG A CA 1
ATOM 871 C C . ARG A 1 118 ? -9.223 3.322 14.017 1.00 94.38 118 ARG A C 1
ATOM 873 O O . ARG A 1 118 ? -9.234 2.766 12.926 1.00 94.38 118 ARG A O 1
ATOM 880 N N . PHE A 1 119 ? -9.341 2.668 15.165 1.00 93.69 119 PHE A N 1
ATOM 881 C CA . PHE A 1 119 ? -9.394 1.205 15.242 1.00 93.69 119 PHE A CA 1
ATOM 882 C C . PHE A 1 119 ? -10.759 0.605 14.854 1.00 93.69 119 PHE A C 1
ATOM 884 O O . PHE A 1 119 ? -10.880 -0.610 14.701 1.00 93.69 119 PHE A O 1
ATOM 891 N N . ASP A 1 120 ? -11.773 1.452 14.649 1.00 93.25 120 ASP A N 1
ATOM 892 C CA . ASP A 1 120 ? -13.105 1.084 14.164 1.00 93.25 120 ASP A CA 1
ATOM 893 C C . ASP A 1 120 ? -13.250 1.165 12.628 1.00 93.25 120 ASP A C 1
ATOM 895 O O . ASP A 1 120 ? -14.302 0.819 12.093 1.00 93.25 120 ASP A O 1
ATOM 899 N N . ALA A 1 121 ? -12.212 1.596 11.900 1.00 92.75 121 ALA A N 1
ATOM 900 C CA . ALA A 1 121 ? -12.219 1.689 10.437 1.00 92.75 121 ALA A CA 1
ATOM 901 C C . ALA A 1 121 ? -12.130 0.309 9.748 1.00 92.75 121 ALA A C 1
ATOM 903 O O . ALA A 1 121 ? -11.727 -0.677 10.361 1.00 92.75 121 ALA A O 1
ATOM 904 N N . ASP A 1 122 ? -12.565 0.203 8.480 1.00 93.44 122 ASP A N 1
ATOM 905 C CA . ASP A 1 122 ? -12.391 -1.033 7.671 1.00 93.44 122 ASP A CA 1
ATOM 906 C C . ASP A 1 122 ? -10.923 -1.200 7.267 1.00 93.44 122 ASP A C 1
ATOM 908 O O . ASP A 1 122 ? -10.408 -2.312 7.186 1.00 93.44 122 ASP A O 1
ATOM 912 N N . VAL A 1 123 ? -10.247 -0.068 7.050 1.00 97.00 123 VAL A N 1
ATOM 913 C CA . VAL A 1 123 ? -8.823 0.016 6.745 1.00 97.00 123 VAL A CA 1
ATOM 914 C C . VAL A 1 123 ? -8.166 0.977 7.724 1.00 97.00 123 VAL A C 1
ATOM 916 O O . VAL A 1 123 ? -8.520 2.153 7.793 1.00 97.00 123 VAL A O 1
ATOM 919 N N . ILE A 1 124 ? -7.185 0.471 8.461 1.00 97.88 124 ILE A N 1
ATOM 920 C CA . ILE A 1 124 ? -6.346 1.221 9.389 1.00 97.88 124 ILE A CA 1
ATOM 921 C C . ILE A 1 124 ? -5.006 1.448 8.692 1.00 97.88 124 ILE A C 1
ATOM 923 O O . ILE A 1 124 ? -4.195 0.528 8.586 1.00 97.88 124 ILE A O 1
ATOM 927 N N . ALA A 1 125 ? -4.772 2.656 8.180 1.00 98.12 125 ALA A N 1
ATOM 928 C CA . ALA A 1 125 ? -3.599 2.954 7.364 1.00 98.12 125 ALA A CA 1
ATOM 929 C C . ALA A 1 125 ? -2.753 4.092 7.942 1.00 98.12 125 ALA A C 1
ATOM 931 O O . ALA A 1 125 ? -3.270 5.141 8.323 1.00 98.12 125 ALA A O 1
ATOM 932 N N . THR A 1 126 ? -1.430 3.915 7.948 1.00 98.50 126 THR A N 1
ATOM 933 C CA . THR A 1 126 ? -0.488 4.976 8.333 1.00 98.50 126 THR A CA 1
ATOM 934 C C . THR A 1 126 ? 0.708 5.052 7.401 1.00 98.50 126 THR A C 1
ATOM 936 O O . THR A 1 126 ? 1.240 4.027 6.976 1.00 98.50 126 THR A O 1
ATOM 939 N N . TYR A 1 127 ? 1.166 6.268 7.104 1.00 97.62 127 TYR A N 1
ATOM 940 C CA . TYR A 1 127 ? 2.424 6.498 6.387 1.00 97.62 127 TYR A CA 1
ATOM 941 C C . TYR A 1 127 ? 3.645 6.528 7.322 1.00 97.62 127 TYR A C 1
ATOM 943 O O . TYR A 1 127 ? 4.780 6.519 6.850 1.00 97.62 127 TYR A O 1
ATOM 951 N N . GLU A 1 128 ? 3.444 6.536 8.643 1.00 96.06 128 GLU A N 1
ATOM 952 C CA . GLU A 1 128 ? 4.520 6.563 9.637 1.00 96.06 128 GLU A CA 1
ATOM 953 C C . GLU A 1 128 ? 5.004 5.140 9.936 1.00 96.06 128 GLU A C 1
ATOM 955 O O . GLU A 1 128 ? 4.700 4.541 10.966 1.00 96.06 128 GLU A O 1
ATOM 960 N N . GLY A 1 129 ? 5.749 4.562 9.002 1.00 91.88 129 GLY A N 1
ATOM 961 C CA . GLY A 1 129 ? 6.409 3.267 9.147 1.00 91.88 129 GLY A CA 1
ATOM 962 C C . GLY A 1 129 ? 7.922 3.387 9.068 1.00 91.88 129 GLY A C 1
ATOM 963 O O . GLY A 1 129 ? 8.456 4.298 8.441 1.00 91.88 129 GLY A O 1
ATOM 964 N N . LEU A 1 130 ? 8.611 2.446 9.701 1.00 91.44 130 LEU A N 1
ATOM 965 C CA . LEU A 1 130 ? 10.049 2.270 9.556 1.00 91.44 130 LEU A CA 1
ATOM 966 C C . LEU A 1 130 ? 10.337 1.486 8.275 1.00 91.44 130 LEU A C 1
ATOM 968 O O . LEU A 1 130 ? 9.621 0.532 7.964 1.00 91.44 130 LEU A O 1
ATOM 972 N N . TRP A 1 131 ? 11.419 1.841 7.577 1.00 93.19 131 TRP A N 1
ATOM 973 C CA . TRP A 1 131 ? 11.934 1.036 6.471 1.00 93.19 131 TRP A CA 1
ATOM 974 C C . TRP A 1 131 ? 12.560 -0.246 7.020 1.00 93.19 131 TRP A C 1
ATOM 976 O O . TRP A 1 131 ? 13.714 -0.250 7.464 1.00 93.19 131 TRP A O 1
ATOM 986 N N . ALA A 1 132 ? 11.783 -1.326 7.023 1.00 87.38 132 ALA A N 1
ATOM 987 C CA . ALA A 1 132 ? 12.138 -2.537 7.744 1.00 87.38 132 ALA A CA 1
ATOM 988 C C . ALA A 1 132 ? 13.409 -3.208 7.212 1.00 87.38 132 ALA A C 1
ATOM 990 O O . ALA A 1 132 ? 13.689 -3.216 6.009 1.00 87.38 132 ALA A O 1
ATOM 991 N N . GLY A 1 133 ? 14.169 -3.793 8.136 1.00 83.88 133 GLY A N 1
ATOM 992 C CA . GLY A 1 133 ? 15.322 -4.635 7.860 1.00 83.88 133 GLY A CA 1
ATOM 993 C C . GLY A 1 133 ? 16.551 -4.296 8.697 1.00 83.88 133 GLY A C 1
ATOM 994 O O . GLY A 1 133 ? 16.582 -3.350 9.480 1.00 83.88 133 GLY A O 1
ATOM 995 N N . VAL A 1 134 ? 17.613 -5.070 8.492 1.00 75.94 134 VAL A N 1
ATOM 996 C CA . VAL A 1 134 ? 18.847 -4.970 9.278 1.00 75.94 134 VAL A CA 1
ATOM 997 C C . VAL A 1 134 ? 19.632 -3.706 8.923 1.00 75.94 134 VAL A C 1
ATOM 999 O O . VAL A 1 134 ? 19.992 -3.515 7.757 1.00 75.94 134 VAL A O 1
ATOM 1002 N N . ARG A 1 135 ? 19.923 -2.853 9.911 1.00 67.75 135 ARG A N 1
ATOM 1003 C CA . ARG A 1 135 ? 20.929 -1.795 9.775 1.00 67.75 135 ARG A CA 1
ATOM 1004 C C . ARG A 1 135 ? 22.307 -2.378 10.052 1.00 67.75 135 ARG A C 1
ATOM 1006 O O . ARG A 1 135 ? 22.582 -2.873 11.141 1.00 67.75 135 ARG A O 1
ATOM 1013 N N . ILE A 1 136 ? 23.167 -2.298 9.045 1.00 60.81 136 ILE A N 1
ATOM 1014 C CA . ILE A 1 136 ? 24.592 -2.587 9.171 1.00 60.81 136 ILE A CA 1
ATOM 1015 C C . ILE A 1 136 ? 25.289 -1.231 9.092 1.00 60.81 136 ILE A C 1
ATOM 1017 O O . ILE A 1 136 ? 25.361 -0.641 8.012 1.00 60.81 136 ILE A O 1
ATOM 1021 N N . GLU A 1 137 ? 25.738 -0.697 10.226 1.00 57.00 137 GLU A N 1
ATOM 1022 C CA . GLU A 1 137 ? 26.577 0.502 10.218 1.00 57.00 137 GLU A CA 1
ATOM 1023 C C . GLU A 1 137 ? 27.899 0.175 9.516 1.00 57.00 137 GLU A C 1
ATOM 1025 O O . GLU A 1 137 ? 28.570 -0.807 9.838 1.00 57.00 137 GLU A O 1
ATOM 1030 N N . LYS A 1 138 ? 28.229 0.969 8.490 1.00 49.81 138 LYS A N 1
ATOM 1031 C CA . LYS A 1 138 ? 29.359 0.719 7.582 1.00 49.81 138 LYS A CA 1
ATOM 1032 C C . LYS A 1 138 ? 30.729 1.044 8.179 1.00 49.81 138 LYS A C 1
ATOM 1034 O O . LYS A 1 138 ? 31.722 0.705 7.549 1.00 49.81 138 LYS A O 1
ATOM 1039 N N . ASP A 1 139 ? 30.792 1.609 9.382 1.00 47.88 139 ASP A N 1
ATOM 1040 C CA . ASP A 1 139 ? 32.042 1.846 10.097 1.00 47.88 139 ASP A CA 1
ATOM 1041 C C . ASP A 1 139 ? 31.972 1.258 11.512 1.00 47.88 139 ASP A C 1
ATOM 1043 O O . ASP A 1 139 ? 31.210 1.712 12.355 1.00 47.88 139 ASP A O 1
ATOM 1047 N N . GLN A 1 140 ? 32.828 0.262 11.766 1.00 47.62 140 GLN A N 1
ATOM 1048 C CA . GLN A 1 140 ? 33.149 -0.309 13.084 1.00 47.62 140 GLN A CA 1
ATOM 1049 C C . GLN A 1 140 ? 32.108 -1.216 13.764 1.00 47.62 140 GLN A C 1
ATOM 1051 O O . GLN A 1 140 ? 31.834 -1.075 14.954 1.00 47.62 140 GLN A O 1
ATOM 1056 N N . THR A 1 141 ? 31.652 -2.284 13.108 1.00 46.09 141 THR A N 1
ATOM 1057 C CA . THR A 1 141 ? 31.063 -3.419 13.848 1.00 46.09 141 THR A CA 1
ATOM 1058 C C . THR A 1 141 ? 32.168 -4.276 14.484 1.00 46.09 141 THR A C 1
ATOM 1060 O O . THR A 1 141 ? 32.495 -5.373 14.034 1.00 46.09 141 THR A O 1
ATOM 1063 N N . LYS A 1 142 ? 32.772 -3.778 15.571 1.00 41.44 142 LYS A N 1
ATOM 1064 C CA . LYS A 1 142 ? 33.322 -4.674 16.597 1.00 41.44 142 LYS A CA 1
ATOM 1065 C C . LYS A 1 142 ? 32.118 -5.247 17.333 1.00 41.44 142 LYS A C 1
ATOM 1067 O O . LYS A 1 142 ? 31.369 -4.483 17.931 1.00 41.44 142 LYS A O 1
ATOM 1072 N N . ALA A 1 143 ? 31.937 -6.567 17.289 1.00 43.97 143 ALA A N 1
ATOM 1073 C CA . ALA A 1 143 ? 30.947 -7.271 18.097 1.00 43.97 143 ALA A CA 1
ATOM 1074 C C . ALA A 1 143 ? 31.220 -6.991 19.586 1.00 43.97 143 ALA A C 1
ATOM 1076 O O . ALA A 1 143 ? 32.046 -7.639 20.225 1.00 43.97 143 ALA A O 1
ATOM 1077 N N . GLN A 1 144 ? 30.584 -5.948 20.105 1.00 44.19 144 GLN A N 1
ATOM 1078 C CA . GLN A 1 144 ? 30.489 -5.635 21.521 1.00 44.19 144 GLN A CA 1
ATOM 1079 C C . GLN A 1 144 ? 29.094 -6.063 21.996 1.00 44.19 144 GLN A C 1
ATOM 1081 O O . GLN A 1 144 ? 28.174 -6.112 21.176 1.00 44.19 144 GLN A O 1
ATOM 1086 N N . PRO A 1 145 ? 28.894 -6.344 23.295 1.00 43.34 145 PRO A N 1
ATOM 1087 C CA . PRO A 1 145 ? 27.621 -6.834 23.840 1.00 43.34 145 PRO A CA 1
ATOM 1088 C C . PRO A 1 145 ? 26.394 -5.947 23.543 1.00 43.34 145 PRO A C 1
ATOM 1090 O O . PRO A 1 145 ? 25.264 -6.403 23.678 1.00 43.34 145 PRO A O 1
ATOM 1093 N N . THR A 1 146 ? 26.607 -4.698 23.111 1.00 49.53 146 THR A N 1
ATOM 1094 C CA . THR A 1 146 ? 25.579 -3.717 22.722 1.00 49.53 146 THR A CA 1
ATOM 1095 C C . THR A 1 146 ? 25.664 -3.256 21.257 1.00 49.53 146 THR A C 1
ATOM 1097 O O . THR A 1 146 ? 24.840 -2.456 20.829 1.00 49.53 146 THR A O 1
ATOM 1100 N N . GLY A 1 147 ? 26.633 -3.748 20.475 1.00 46.19 147 GLY A N 1
ATOM 1101 C CA . GLY A 1 147 ? 26.914 -3.326 19.090 1.00 46.19 147 GLY A CA 1
ATOM 1102 C C . GLY A 1 147 ? 26.389 -4.291 18.022 1.00 46.19 147 GLY A C 1
ATOM 1103 O O . GLY A 1 147 ? 27.018 -4.460 16.978 1.00 46.19 147 GLY A O 1
ATOM 1104 N N . GLY A 1 148 ? 25.300 -5.006 18.316 1.00 50.66 148 GLY A N 1
ATOM 1105 C CA . GLY A 1 148 ? 24.681 -5.944 17.381 1.00 50.66 148 GLY A CA 1
ATOM 1106 C C . GLY A 1 148 ? 23.907 -5.233 16.262 1.00 50.66 148 GLY A C 1
ATOM 1107 O O . GLY A 1 148 ? 23.464 -4.101 16.449 1.00 50.66 148 GLY A O 1
ATOM 1108 N N . PRO A 1 149 ? 23.716 -5.884 15.101 1.00 56.50 149 PRO A N 1
ATOM 1109 C CA . PRO A 1 149 ? 22.910 -5.337 14.013 1.00 56.50 149 PRO A CA 1
ATOM 1110 C C . PRO A 1 149 ? 21.497 -4.997 14.509 1.00 56.50 149 PRO A C 1
ATOM 1112 O O . PRO A 1 149 ? 20.764 -5.879 14.958 1.00 56.50 149 PRO A O 1
ATOM 1115 N N . TRP A 1 150 ? 21.110 -3.721 14.435 1.00 68.69 150 TRP A N 1
ATOM 1116 C CA . TRP A 1 150 ? 19.769 -3.290 14.829 1.00 68.69 150 TRP A CA 1
ATOM 1117 C C . TRP A 1 150 ? 18.762 -3.661 13.738 1.00 68.69 150 TRP A C 1
ATOM 1119 O O . TRP A 1 150 ? 18.975 -3.372 12.556 1.00 68.69 150 TRP A O 1
ATOM 1129 N N . ILE A 1 151 ? 17.668 -4.316 14.125 1.00 77.88 151 ILE A N 1
ATOM 1130 C CA . ILE A 1 151 ? 16.573 -4.656 13.215 1.00 77.88 151 ILE A CA 1
ATOM 1131 C C . ILE A 1 151 ? 15.544 -3.534 13.288 1.00 77.88 151 ILE A C 1
ATOM 1133 O O . ILE A 1 151 ? 14.904 -3.335 14.318 1.00 77.88 151 ILE A O 1
ATOM 1137 N N . GLU A 1 152 ? 15.366 -2.819 12.181 1.00 86.19 152 GLU A N 1
ATOM 1138 C CA . GLU A 1 152 ? 14.229 -1.918 12.023 1.00 86.19 152 GLU A CA 1
ATOM 1139 C C . GLU A 1 152 ? 12.990 -2.747 11.707 1.00 86.19 152 GLU A C 1
ATOM 1141 O O . GLU A 1 152 ? 12.986 -3.509 10.738 1.00 86.19 152 GLU A O 1
ATOM 1146 N N . THR A 1 153 ? 11.955 -2.624 12.534 1.00 89.44 153 THR A N 1
ATOM 1147 C CA . THR A 1 153 ? 10.729 -3.419 12.417 1.00 89.44 153 THR A CA 1
ATOM 1148 C C . THR A 1 153 ? 9.515 -2.637 12.896 1.00 89.44 153 THR A C 1
ATOM 1150 O O . THR A 1 153 ? 9.577 -1.913 13.892 1.00 89.44 153 THR A O 1
ATOM 1153 N N . ASN A 1 154 ? 8.389 -2.799 12.203 1.00 93.12 154 ASN A N 1
ATOM 1154 C CA . ASN A 1 154 ? 7.105 -2.236 12.614 1.00 93.12 154 ASN A CA 1
ATOM 1155 C C . ASN A 1 154 ? 6.294 -3.199 13.493 1.00 93.12 154 ASN A C 1
ATOM 1157 O O . ASN A 1 154 ? 5.214 -2.824 13.946 1.00 93.12 154 ASN A O 1
ATOM 1161 N N . THR A 1 155 ? 6.800 -4.408 13.759 1.00 88.31 155 THR A N 1
ATOM 1162 C CA . THR A 1 155 ? 6.044 -5.509 14.381 1.00 88.31 155 THR A CA 1
ATOM 1163 C C . THR A 1 155 ? 5.421 -5.138 15.723 1.00 88.31 155 THR A C 1
ATOM 1165 O O . THR A 1 155 ? 4.232 -5.352 15.909 1.00 88.31 155 THR A O 1
ATOM 1168 N N . GLY A 1 156 ? 6.157 -4.487 16.631 1.00 85.62 156 GLY A N 1
ATOM 1169 C CA . GLY A 1 156 ? 5.600 -4.076 17.928 1.00 85.62 156 GLY A CA 1
ATOM 1170 C C . GLY A 1 156 ? 4.405 -3.120 17.805 1.00 85.62 156 GLY A C 1
ATOM 1171 O O . GLY A 1 156 ? 3.412 -3.261 18.516 1.00 85.62 156 GLY A O 1
ATOM 1172 N N . PHE A 1 157 ? 4.471 -2.174 16.864 1.00 91.56 157 PHE A N 1
ATOM 1173 C CA . PHE A 1 157 ? 3.356 -1.274 16.568 1.00 91.56 157 PHE A CA 1
ATOM 1174 C C . PHE A 1 157 ? 2.201 -2.019 15.887 1.00 91.56 157 PHE A C 1
ATOM 1176 O O . PHE A 1 157 ? 1.050 -1.853 16.279 1.00 91.56 157 PHE A O 1
ATOM 1183 N N . LEU A 1 158 ? 2.498 -2.866 14.904 1.00 92.19 158 LEU A N 1
ATOM 1184 C CA . LEU A 1 158 ? 1.491 -3.613 14.154 1.00 92.19 158 LEU A CA 1
ATOM 1185 C C . LEU A 1 158 ? 0.746 -4.639 15.011 1.00 92.19 158 LEU A C 1
ATOM 1187 O O . LEU A 1 158 ? -0.467 -4.756 14.869 1.00 92.19 158 LEU A O 1
ATOM 1191 N N . SER A 1 159 ? 1.427 -5.317 15.936 1.00 88.12 159 SER A N 1
ATOM 1192 C CA . SER A 1 159 ? 0.790 -6.193 16.925 1.00 88.12 159 SER A CA 1
ATOM 1193 C C . SER A 1 159 ? -0.191 -5.421 17.806 1.00 88.12 159 SER A C 1
ATOM 1195 O O . SER A 1 159 ? -1.313 -5.880 18.012 1.00 88.12 159 SER A O 1
ATOM 1197 N N . PHE A 1 160 ? 0.175 -4.218 18.267 1.00 88.62 160 PHE A N 1
ATOM 1198 C CA . PHE A 1 160 ? -0.752 -3.360 19.010 1.00 88.62 160 PHE A CA 1
ATOM 1199 C C . PHE A 1 160 ? -1.968 -2.963 18.163 1.00 88.62 160 PHE A C 1
ATOM 1201 O O . PHE A 1 160 ? -3.102 -3.135 18.605 1.00 88.62 160 PHE A O 1
ATOM 1208 N N . VAL A 1 161 ? -1.748 -2.472 16.936 1.00 92.06 161 VAL A N 1
ATOM 1209 C CA . VAL A 1 161 ? -2.843 -2.074 16.037 1.00 92.06 161 VAL A CA 1
ATOM 1210 C C . VAL A 1 161 ? -3.767 -3.255 15.760 1.00 92.06 161 VAL A C 1
ATOM 1212 O O . VAL A 1 161 ? -4.978 -3.094 15.837 1.00 92.06 161 VAL A O 1
ATOM 1215 N N . ARG A 1 162 ? -3.216 -4.443 15.494 1.00 88.56 162 ARG A N 1
ATOM 1216 C CA . ARG A 1 162 ? -3.988 -5.667 15.265 1.00 88.56 162 ARG A CA 1
ATOM 1217 C C . ARG A 1 162 ? -4.840 -6.054 16.467 1.00 88.56 162 ARG A C 1
ATOM 1219 O O . ARG A 1 162 ? -5.994 -6.414 16.280 1.00 88.56 162 ARG A O 1
ATOM 1226 N N . ALA A 1 163 ? -4.295 -5.964 17.678 1.00 86.81 163 ALA A N 1
ATOM 1227 C CA . ALA A 1 163 ? -5.041 -6.266 18.897 1.00 86.81 163 ALA A CA 1
ATOM 1228 C C . ALA A 1 163 ? -6.159 -5.245 19.181 1.00 86.81 163 ALA A C 1
ATOM 1230 O O . ALA A 1 163 ? -7.194 -5.609 19.733 1.00 86.81 163 ALA A O 1
ATOM 1231 N N . ALA A 1 164 ? -5.954 -3.976 18.814 1.00 90.31 164 ALA A N 1
ATOM 1232 C CA . ALA A 1 164 ? -6.938 -2.911 18.997 1.00 90.31 164 ALA A CA 1
ATOM 1233 C C . ALA A 1 164 ? -8.001 -2.859 17.883 1.00 90.31 164 ALA A C 1
ATOM 1235 O O . ALA A 1 164 ? -9.098 -2.344 18.104 1.00 90.31 164 ALA A O 1
ATOM 1236 N N . ALA A 1 165 ? -7.673 -3.347 16.686 1.00 91.69 165 ALA A N 1
ATOM 1237 C CA . ALA A 1 165 ? -8.536 -3.314 15.516 1.00 91.69 165 ALA A CA 1
ATOM 1238 C C . ALA A 1 165 ? -9.774 -4.202 15.682 1.00 91.69 165 ALA A C 1
ATOM 1240 O O . ALA A 1 165 ? -9.730 -5.276 16.285 1.00 91.69 165 ALA A O 1
ATOM 1241 N N . ARG A 1 166 ? -10.888 -3.790 15.069 1.00 90.19 166 ARG A N 1
ATOM 1242 C CA . ARG A 1 166 ? -12.047 -4.679 14.938 1.00 90.19 166 ARG A CA 1
ATOM 1243 C C . ARG A 1 166 ? -11.699 -5.938 14.122 1.00 90.19 166 ARG A C 1
ATOM 1245 O O . ARG A 1 166 ? -10.873 -5.864 13.206 1.00 90.19 166 ARG A O 1
ATOM 1252 N N . PRO A 1 167 ? -12.369 -7.076 14.377 1.00 87.38 167 PRO A N 1
ATOM 1253 C CA . PRO A 1 167 ? -12.184 -8.280 13.575 1.00 87.38 167 PRO A CA 1
ATOM 1254 C C . PRO A 1 167 ? -12.393 -8.009 12.081 1.00 87.38 167 PRO A C 1
ATOM 1256 O O . PRO A 1 167 ? -13.393 -7.411 11.687 1.00 87.38 167 PRO A O 1
ATOM 1259 N N . GLY A 1 168 ? -11.445 -8.459 11.259 1.00 86.75 168 GLY A N 1
ATOM 1260 C CA . GLY A 1 168 ? -11.502 -8.328 9.802 1.00 86.75 168 GLY A CA 1
ATOM 1261 C C . GLY A 1 168 ? -11.005 -6.996 9.231 1.00 86.75 168 GLY A C 1
ATOM 1262 O O . GLY A 1 168 ? -10.903 -6.897 8.014 1.00 86.75 168 GLY A O 1
ATOM 1263 N N . ALA A 1 169 ? -10.650 -6.003 10.056 1.00 92.50 169 ALA A N 1
ATOM 1264 C CA . ALA A 1 169 ? -10.062 -4.764 9.545 1.00 92.50 169 ALA A CA 1
ATOM 1265 C C . ALA A 1 169 ? -8.714 -5.021 8.851 1.00 92.50 169 ALA A C 1
ATOM 1267 O O . ALA A 1 169 ? -7.858 -5.749 9.361 1.00 92.50 169 ALA A O 1
ATOM 1268 N N . ALA A 1 170 ? -8.502 -4.373 7.708 1.00 94.81 170 ALA A N 1
ATOM 1269 C CA . ALA A 1 170 ? -7.213 -4.372 7.035 1.00 94.81 170 ALA A CA 1
ATOM 1270 C C . ALA A 1 170 ? -6.273 -3.360 7.686 1.00 94.81 170 ALA A C 1
ATOM 1272 O O . ALA A 1 170 ? -6.670 -2.240 8.001 1.00 94.81 170 ALA A O 1
ATOM 1273 N N . ILE A 1 171 ? -5.001 -3.721 7.825 1.00 96.62 171 ILE A N 1
ATOM 1274 C CA . ILE A 1 171 ? -3.972 -2.815 8.340 1.00 96.62 171 ILE A CA 1
ATOM 1275 C C . ILE A 1 171 ? -2.978 -2.543 7.223 1.00 96.62 171 ILE A C 1
ATOM 1277 O O . ILE A 1 171 ? -2.384 -3.479 6.685 1.00 96.62 171 ILE A O 1
ATOM 1281 N N . TRP A 1 172 ? -2.801 -1.276 6.857 1.00 98.06 172 TRP A N 1
ATOM 1282 C CA . TRP A 1 172 ? -1.880 -0.870 5.799 1.00 98.06 172 TRP A CA 1
ATOM 1283 C C . TRP A 1 172 ? -0.710 -0.068 6.364 1.00 98.06 172 TRP A C 1
ATOM 1285 O O . TRP A 1 172 ? -0.877 1.002 6.951 1.00 98.06 172 TRP A O 1
ATOM 1295 N N . MET A 1 173 ? 0.501 -0.549 6.101 1.00 97.81 173 MET A N 1
ATOM 1296 C CA . MET A 1 173 ? 1.718 0.236 6.265 1.00 97.81 173 MET A CA 1
ATOM 1297 C C . MET A 1 173 ? 1.991 0.966 4.959 1.00 97.81 173 MET A C 1
ATOM 1299 O O . MET A 1 173 ? 2.432 0.362 3.994 1.00 97.81 173 MET A O 1
ATOM 1303 N N . ALA A 1 174 ? 1.732 2.264 4.912 1.00 98.00 174 ALA A N 1
ATOM 1304 C CA . ALA A 1 174 ? 1.803 3.071 3.696 1.00 98.00 174 ALA A CA 1
ATOM 1305 C C . ALA A 1 174 ? 3.066 3.940 3.597 1.00 98.00 174 ALA A C 1
ATOM 1307 O O . ALA A 1 174 ? 3.109 4.875 2.791 1.00 98.00 174 ALA A O 1
ATOM 1308 N N . HIS A 1 175 ? 4.074 3.652 4.426 1.00 96.75 175 HIS A N 1
ATOM 1309 C CA . HIS A 1 175 ? 5.363 4.333 4.388 1.00 96.75 175 HIS A CA 1
ATOM 1310 C C . HIS A 1 175 ? 6.032 4.149 3.024 1.00 96.75 175 HIS A C 1
ATOM 1312 O O . HIS A 1 175 ? 6.002 3.063 2.440 1.00 96.75 175 HIS A O 1
ATOM 1318 N N . ARG A 1 176 ? 6.616 5.236 2.518 1.00 96.00 176 ARG A N 1
ATOM 1319 C CA . ARG A 1 176 ? 7.253 5.282 1.199 1.00 96.00 176 ARG A CA 1
ATOM 1320 C C . ARG A 1 176 ? 8.538 4.464 1.187 1.00 96.00 176 ARG A C 1
ATOM 1322 O O . ARG A 1 176 ? 9.248 4.402 2.193 1.00 96.00 176 ARG A O 1
ATOM 1329 N N . ALA A 1 177 ? 8.864 3.901 0.026 1.00 95.31 177 ALA A N 1
ATOM 1330 C CA . ALA A 1 177 ? 10.214 3.404 -0.202 1.00 95.31 177 ALA A CA 1
ATOM 1331 C C . ALA A 1 177 ? 11.220 4.577 -0.122 1.00 95.31 177 ALA A C 1
ATOM 1333 O O . ALA A 1 177 ? 10.877 5.703 -0.513 1.00 95.31 177 ALA A O 1
ATOM 1334 N N . PRO A 1 178 ? 12.453 4.351 0.373 1.00 95.00 178 PRO A N 1
ATOM 1335 C CA . PRO A 1 178 ? 13.517 5.345 0.306 1.00 95.00 178 PRO A CA 1
ATOM 1336 C C . PRO A 1 178 ? 13.748 5.829 -1.127 1.00 95.00 178 PRO A C 1
ATOM 1338 O O . PRO A 1 178 ? 13.509 5.099 -2.087 1.00 95.00 178 PRO A O 1
ATOM 1341 N N . GLN A 1 179 ? 14.236 7.060 -1.273 1.00 94.56 179 GLN A N 1
ATOM 1342 C CA . GLN A 1 179 ? 14.562 7.599 -2.596 1.00 94.56 179 GLN A CA 1
ATOM 1343 C C . GLN A 1 179 ? 15.873 7.016 -3.131 1.00 94.56 179 GLN A C 1
ATOM 1345 O O . GLN A 1 179 ? 16.060 6.912 -4.342 1.00 94.56 179 GLN A O 1
ATOM 1350 N N . GLU A 1 180 ? 16.785 6.621 -2.239 1.00 94.38 180 GLU A N 1
ATOM 1351 C CA . GLU A 1 180 ? 18.029 5.969 -2.617 1.00 94.38 180 GLU A CA 1
ATOM 1352 C C . GLU A 1 180 ? 17.774 4.536 -3.100 1.00 94.38 180 GLU A C 1
ATOM 1354 O O . GLU A 1 180 ? 17.005 3.812 -2.459 1.00 94.38 180 GLU A O 1
ATOM 1359 N N . PRO A 1 181 ? 18.482 4.074 -4.151 1.00 94.75 181 PRO A N 1
ATOM 1360 C CA . PRO A 1 181 ? 18.326 2.724 -4.674 1.00 94.75 181 PRO A CA 1
ATOM 1361 C C . PRO A 1 181 ? 18.493 1.648 -3.600 1.00 94.75 181 PRO A C 1
ATOM 1363 O O . PRO A 1 181 ? 19.541 1.549 -2.955 1.00 94.75 181 PRO A O 1
ATOM 1366 N N . GLN A 1 182 ? 17.481 0.797 -3.453 1.00 93.50 182 GLN A N 1
ATOM 1367 C CA . GLN A 1 182 ? 17.485 -0.293 -2.483 1.00 93.50 182 GLN A CA 1
ATOM 1368 C C . GLN A 1 182 ? 17.747 -1.640 -3.176 1.00 93.50 182 GLN A C 1
ATOM 1370 O O . GLN A 1 182 ? 17.296 -1.874 -4.301 1.00 93.50 182 GLN A O 1
ATOM 1375 N N . PRO A 1 183 ? 18.461 -2.581 -2.533 1.00 93.81 183 PRO A N 1
ATOM 1376 C CA . PRO A 1 183 ? 18.503 -3.951 -3.024 1.00 93.81 183 PRO A CA 1
ATOM 1377 C C . PRO A 1 183 ? 17.141 -4.629 -2.811 1.00 93.81 183 PRO A C 1
ATOM 1379 O O . PRO A 1 183 ? 16.459 -4.371 -1.820 1.00 93.81 183 PRO A O 1
ATOM 1382 N N . VAL A 1 184 ? 16.780 -5.563 -3.700 1.00 96.00 184 VAL A N 1
ATOM 1383 C CA . VAL A 1 184 ? 15.502 -6.307 -3.659 1.00 96.00 184 VAL A CA 1
ATOM 1384 C C . VAL A 1 184 ? 15.182 -6.920 -2.290 1.00 96.00 184 VAL A C 1
ATOM 1386 O O . VAL A 1 184 ? 14.027 -6.970 -1.877 1.00 96.00 184 VAL A O 1
ATOM 1389 N N . SER A 1 185 ? 16.201 -7.342 -1.538 1.00 94.25 185 SER A N 1
ATOM 1390 C CA . SER A 1 185 ? 16.026 -7.911 -0.200 1.00 94.25 185 SER A CA 1
ATOM 1391 C C . SER A 1 185 ? 15.366 -6.949 0.790 1.00 94.25 185 SER A C 1
ATOM 1393 O O . SER A 1 185 ? 14.645 -7.416 1.664 1.00 94.25 185 SER A O 1
ATOM 1395 N N . ARG A 1 186 ? 15.561 -5.631 0.651 1.00 94.25 186 ARG A N 1
ATOM 1396 C CA . ARG A 1 186 ? 14.914 -4.627 1.513 1.00 94.25 186 ARG A CA 1
ATOM 1397 C C . ARG A 1 186 ? 13.417 -4.527 1.249 1.00 94.25 186 ARG A C 1
ATOM 1399 O O . ARG A 1 186 ? 12.648 -4.441 2.195 1.00 94.25 186 ARG A O 1
ATOM 1406 N N . TYR A 1 187 ? 13.003 -4.633 -0.011 1.00 96.62 187 TYR A N 1
ATOM 1407 C CA . TYR A 1 187 ? 11.589 -4.697 -0.384 1.00 96.62 187 TYR A CA 1
ATOM 1408 C C . TYR A 1 187 ? 10.919 -5.957 0.162 1.00 96.62 187 TYR A C 1
ATOM 1410 O O . TYR A 1 187 ? 9.849 -5.883 0.756 1.00 96.62 187 TYR A O 1
ATOM 1418 N N . VAL A 1 188 ? 11.586 -7.110 0.031 1.00 96.19 188 VAL A N 1
ATOM 1419 C CA . VAL A 1 188 ? 11.104 -8.372 0.615 1.00 96.19 188 VAL A CA 1
ATOM 1420 C C . VAL A 1 188 ? 10.974 -8.253 2.137 1.00 96.19 188 VAL A C 1
ATOM 1422 O O . VAL A 1 188 ? 9.979 -8.706 2.693 1.00 96.19 188 VAL A O 1
ATOM 1425 N N . GLN A 1 189 ? 11.936 -7.610 2.807 1.00 94.62 189 GLN A N 1
ATOM 1426 C CA . GLN A 1 189 ? 11.875 -7.351 4.248 1.00 94.62 189 GLN A CA 1
ATOM 1427 C C . GLN A 1 189 ? 10.710 -6.428 4.623 1.00 94.62 189 GLN A C 1
ATOM 1429 O O . GLN A 1 189 ? 10.015 -6.738 5.580 1.00 94.62 189 GLN A O 1
ATOM 1434 N N . ALA A 1 190 ? 10.450 -5.354 3.872 1.00 95.88 190 ALA A N 1
ATOM 1435 C CA . ALA A 1 190 ? 9.316 -4.460 4.119 1.00 95.88 190 ALA A CA 1
ATOM 1436 C C . ALA A 1 190 ? 7.960 -5.176 3.983 1.00 95.88 190 ALA A C 1
ATOM 1438 O O . ALA A 1 190 ? 7.099 -5.038 4.854 1.00 95.88 190 ALA A O 1
ATOM 1439 N N . VAL A 1 191 ? 7.790 -5.997 2.938 1.00 96.31 191 VAL A N 1
ATOM 1440 C CA . VAL A 1 191 ? 6.584 -6.827 2.771 1.00 96.31 191 VAL A CA 1
ATOM 1441 C C . VAL A 1 191 ? 6.455 -7.824 3.927 1.00 96.31 191 VAL A C 1
ATOM 1443 O O . VAL A 1 191 ? 5.390 -7.919 4.531 1.00 96.31 191 VAL A O 1
ATOM 1446 N N . ALA A 1 192 ? 7.527 -8.553 4.251 1.00 94.19 192 ALA A N 1
ATOM 1447 C CA . ALA A 1 192 ? 7.509 -9.583 5.288 1.00 94.19 192 ALA A CA 1
ATOM 1448 C C . ALA A 1 192 ? 7.288 -9.012 6.699 1.00 94.19 192 ALA A C 1
ATOM 1450 O O . ALA A 1 192 ? 6.575 -9.622 7.490 1.00 94.19 192 ALA A O 1
ATOM 1451 N N . ASP A 1 193 ? 7.864 -7.849 7.010 1.00 94.62 193 ASP A N 1
ATOM 1452 C CA . ASP A 1 193 ? 7.701 -7.154 8.294 1.00 94.62 193 ASP A CA 1
ATOM 1453 C C . ASP A 1 193 ? 6.231 -6.809 8.556 1.00 94.62 193 ASP A C 1
ATOM 1455 O O . ASP A 1 193 ? 5.709 -7.108 9.627 1.00 94.62 193 ASP A O 1
ATOM 1459 N N . ALA A 1 194 ? 5.537 -6.257 7.553 1.00 95.00 194 ALA A N 1
ATOM 1460 C CA . ALA A 1 194 ? 4.106 -5.990 7.658 1.00 95.00 194 ALA A CA 1
ATOM 1461 C C . ALA A 1 194 ? 3.288 -7.291 7.730 1.00 95.00 194 ALA A C 1
ATOM 1463 O O . ALA A 1 194 ? 2.453 -7.459 8.623 1.00 95.00 194 ALA A O 1
ATOM 1464 N N . ALA A 1 195 ? 3.569 -8.227 6.819 1.00 93.69 195 ALA A N 1
ATOM 1465 C CA . ALA A 1 195 ? 2.828 -9.476 6.686 1.00 93.69 195 ALA A CA 1
ATOM 1466 C C . ALA A 1 195 ? 2.917 -10.359 7.938 1.00 93.69 195 ALA A C 1
ATOM 1468 O O . ALA A 1 195 ? 1.929 -10.985 8.302 1.00 93.69 195 ALA A O 1
ATOM 1469 N N . SER A 1 196 ? 4.050 -10.356 8.648 1.00 89.44 196 SER A N 1
ATOM 1470 C CA . SER A 1 196 ? 4.237 -11.114 9.900 1.00 89.44 196 SER A CA 1
ATOM 1471 C C . SER A 1 196 ? 3.234 -10.736 10.997 1.00 89.44 196 SER A C 1
ATOM 1473 O O . SER A 1 196 ? 2.961 -11.537 11.887 1.00 89.44 196 SER A O 1
ATOM 1475 N N . CYS A 1 197 ? 2.658 -9.534 10.923 1.00 88.06 197 CYS A N 1
ATOM 1476 C CA . CYS A 1 197 ? 1.618 -9.060 11.833 1.00 88.06 197 CYS A CA 1
ATOM 1477 C C . CYS A 1 197 ? 0.229 -9.009 11.170 1.00 88.06 197 CYS A C 1
ATOM 1479 O O . CYS A 1 197 ? -0.653 -8.301 11.652 1.00 88.06 197 CYS A O 1
ATOM 1481 N N . GLY A 1 198 ? 0.018 -9.720 10.058 1.00 89.62 198 GLY A N 1
ATOM 1482 C CA . GLY A 1 198 ? -1.241 -9.708 9.304 1.00 89.62 198 GLY A CA 1
ATOM 1483 C C . GLY A 1 198 ? -1.557 -8.368 8.626 1.00 89.62 198 GLY A C 1
ATOM 1484 O O . GLY A 1 198 ? -2.673 -8.167 8.149 1.00 89.62 198 GLY A O 1
ATOM 1485 N N . ALA A 1 199 ? -0.598 -7.439 8.588 1.00 94.44 199 ALA A N 1
ATOM 1486 C CA . ALA A 1 199 ? -0.722 -6.170 7.888 1.00 94.44 199 ALA A CA 1
ATOM 1487 C C . ALA A 1 199 ? -0.189 -6.284 6.456 1.00 94.44 199 ALA A C 1
ATOM 1489 O O . ALA A 1 199 ? 0.500 -7.232 6.084 1.00 94.44 199 ALA A O 1
ATOM 1490 N N . LYS A 1 200 ? -0.480 -5.279 5.635 1.00 96.12 200 LYS A N 1
ATOM 1491 C CA . LYS A 1 200 ? -0.012 -5.197 4.252 1.00 96.12 200 LYS A CA 1
ATOM 1492 C C . LYS A 1 200 ? 0.825 -3.943 4.087 1.00 96.12 200 LYS A C 1
ATOM 1494 O O . LYS A 1 200 ? 0.382 -2.846 4.424 1.00 96.12 200 LYS A O 1
ATOM 1499 N N . TRP A 1 201 ? 2.042 -4.086 3.578 1.00 97.62 201 TRP A N 1
ATOM 1500 C CA . TRP A 1 201 ? 2.787 -2.921 3.119 1.00 97.62 201 TRP A CA 1
ATOM 1501 C C . TRP A 1 201 ? 2.186 -2.449 1.792 1.00 97.62 201 TRP A C 1
ATOM 1503 O O . TRP A 1 201 ? 1.969 -3.260 0.892 1.00 97.62 201 TRP A O 1
ATOM 1513 N N . VAL A 1 202 ? 1.888 -1.154 1.684 1.00 98.25 202 VAL A N 1
ATOM 1514 C CA . VAL A 1 202 ? 1.492 -0.536 0.419 1.00 98.25 202 VAL A CA 1
ATOM 1515 C C . VAL A 1 202 ? 2.733 -0.492 -0.456 1.00 98.25 202 VAL A C 1
ATOM 1517 O O . VAL A 1 202 ? 3.609 0.346 -0.250 1.00 98.25 202 VAL A O 1
ATOM 1520 N N . LEU A 1 203 ? 2.798 -1.419 -1.409 1.00 97.69 203 LEU A N 1
ATOM 1521 C CA . LEU A 1 203 ? 3.965 -1.627 -2.254 1.00 97.69 203 LEU A CA 1
ATOM 1522 C C . LEU A 1 203 ? 4.359 -0.319 -2.953 1.00 97.69 203 LEU A C 1
ATOM 1524 O O . LEU A 1 203 ? 3.542 0.292 -3.638 1.00 97.69 203 LEU A O 1
ATOM 1528 N N . ASP A 1 204 ? 5.605 0.105 -2.773 1.00 97.06 204 ASP A N 1
ATOM 1529 C CA . ASP A 1 204 ? 6.183 1.307 -3.380 1.00 97.06 204 ASP A CA 1
ATOM 1530 C C . ASP A 1 204 ? 7.635 1.018 -3.782 1.00 97.06 204 ASP A C 1
ATOM 1532 O O . ASP A 1 204 ? 8.250 0.079 -3.271 1.00 97.06 204 ASP A O 1
ATOM 1536 N N . PHE A 1 205 ? 8.204 1.817 -4.683 1.00 95.44 205 PHE A N 1
ATOM 1537 C CA . PHE A 1 205 ? 9.570 1.602 -5.163 1.00 95.44 205 PHE A CA 1
ATOM 1538 C C . PHE A 1 205 ? 10.373 2.886 -5.267 1.00 95.44 205 PHE A C 1
ATOM 1540 O O . PHE A 1 205 ? 9.848 3.957 -5.587 1.00 95.44 205 PHE A O 1
ATOM 1547 N N . ASP A 1 206 ? 11.681 2.738 -5.068 1.00 95.94 206 ASP A N 1
ATOM 1548 C CA . ASP A 1 206 ? 12.644 3.778 -5.387 1.00 95.94 206 ASP A CA 1
ATOM 1549 C C . ASP A 1 206 ? 12.648 4.080 -6.907 1.00 95.94 206 ASP A C 1
ATOM 1551 O O . ASP A 1 206 ? 12.302 3.214 -7.729 1.00 95.94 206 ASP A O 1
ATOM 1555 N N . PRO A 1 207 ? 13.027 5.305 -7.319 1.00 95.25 207 PRO A N 1
ATOM 1556 C CA . PRO A 1 207 ? 13.003 5.705 -8.726 1.00 95.25 207 PRO A CA 1
ATOM 1557 C C . PRO A 1 207 ? 13.865 4.832 -9.650 1.00 95.25 207 PRO A C 1
ATOM 1559 O O . PRO A 1 207 ? 13.512 4.634 -10.816 1.00 95.25 207 PRO A O 1
ATOM 1562 N N . GLU A 1 208 ? 14.984 4.300 -9.155 1.00 95.69 208 GLU A N 1
ATOM 1563 C CA . GLU A 1 208 ? 15.894 3.464 -9.941 1.00 95.69 208 GLU A CA 1
ATOM 1564 C C . GLU A 1 208 ? 15.299 2.071 -10.172 1.00 95.69 208 GLU A C 1
ATOM 1566 O O . GLU A 1 208 ? 15.390 1.544 -11.282 1.00 95.69 208 GLU A O 1
ATOM 1571 N N . PHE A 1 209 ? 14.637 1.485 -9.174 1.00 95.31 209 PHE A N 1
ATOM 1572 C CA . PHE A 1 209 ? 13.904 0.231 -9.337 1.00 95.31 209 PHE A CA 1
ATOM 1573 C C . PHE A 1 209 ? 12.812 0.389 -10.402 1.00 95.31 209 PHE A C 1
ATOM 1575 O O . PHE A 1 209 ? 12.779 -0.388 -11.359 1.00 95.31 209 PHE A O 1
ATOM 1582 N N . TRP A 1 210 ? 12.002 1.452 -10.316 1.00 92.62 210 TRP A N 1
ATOM 1583 C CA . TRP A 1 210 ? 11.001 1.786 -11.337 1.00 92.62 210 TRP A CA 1
ATOM 1584 C C . TRP A 1 210 ? 11.605 1.908 -12.736 1.00 92.62 210 TRP A C 1
ATOM 1586 O O . TRP A 1 210 ? 11.074 1.363 -13.705 1.00 92.62 210 TRP A O 1
ATOM 1596 N N . ARG A 1 211 ? 12.733 2.612 -12.858 1.00 94.75 211 ARG A N 1
ATOM 1597 C CA . ARG A 1 211 ? 13.435 2.787 -14.132 1.00 94.75 211 ARG A CA 1
ATOM 1598 C C . ARG A 1 211 ? 13.852 1.441 -14.734 1.00 94.75 211 ARG A C 1
ATOM 1600 O O . ARG A 1 211 ? 13.598 1.217 -15.915 1.00 94.75 211 ARG A O 1
ATOM 1607 N N . ARG A 1 212 ? 14.438 0.541 -13.935 1.00 95.00 212 ARG A N 1
ATOM 1608 C CA . ARG A 1 212 ? 14.867 -0.794 -14.394 1.00 95.00 212 ARG A CA 1
ATOM 1609 C C . ARG A 1 212 ? 13.700 -1.671 -14.829 1.00 95.00 212 ARG A C 1
ATOM 1611 O O . ARG A 1 212 ? 13.835 -2.381 -15.824 1.00 95.00 212 ARG A O 1
ATOM 1618 N N . LEU A 1 213 ? 12.578 -1.629 -14.102 1.00 91.88 213 LEU A N 1
ATOM 1619 C CA . LEU A 1 213 ? 11.368 -2.366 -14.479 1.00 91.88 213 LEU A CA 1
ATOM 1620 C C . LEU A 1 213 ? 10.843 -1.901 -15.834 1.00 91.88 213 LEU A C 1
ATOM 1622 O O . LEU A 1 213 ? 10.647 -2.724 -16.723 1.00 91.88 213 LEU A O 1
ATOM 1626 N N . ARG A 1 214 ? 10.690 -0.584 -16.013 1.00 89.69 214 ARG A N 1
ATOM 1627 C CA . ARG A 1 214 ? 10.179 -0.000 -17.263 1.00 89.69 214 ARG A CA 1
ATOM 1628 C C . ARG A 1 214 ? 11.096 -0.241 -18.451 1.00 89.69 214 ARG A C 1
ATOM 1630 O O . ARG A 1 214 ? 10.626 -0.521 -19.544 1.00 89.69 214 ARG A O 1
ATOM 1637 N N . ALA A 1 215 ? 12.406 -0.166 -18.233 1.00 92.88 215 ALA A N 1
ATOM 1638 C CA . ALA A 1 215 ? 13.390 -0.458 -19.268 1.00 92.88 215 ALA A CA 1
ATOM 1639 C C . ALA A 1 215 ? 13.476 -1.956 -19.613 1.00 92.88 215 ALA A C 1
ATOM 1641 O O . ALA A 1 215 ? 14.199 -2.323 -20.537 1.00 92.88 215 ALA A O 1
ATOM 1642 N N . GLY A 1 216 ? 12.788 -2.834 -18.870 1.00 92.00 216 GLY A N 1
ATOM 1643 C CA . GLY A 1 216 ? 12.902 -4.274 -19.054 1.00 92.00 216 GLY A CA 1
ATOM 1644 C C . GLY A 1 216 ? 14.340 -4.749 -18.848 1.00 92.00 216 GLY A C 1
ATOM 1645 O O . GLY A 1 216 ? 14.829 -5.603 -19.586 1.00 92.00 216 GLY A O 1
ATOM 1646 N N . GLU A 1 217 ? 15.056 -4.184 -17.879 1.00 96.75 217 GLU A N 1
ATOM 1647 C CA . GLU A 1 217 ? 16.412 -4.633 -17.592 1.00 96.75 217 GLU A CA 1
ATOM 1648 C C . GLU A 1 217 ? 16.394 -6.016 -16.944 1.00 96.75 217 GLU A C 1
ATOM 1650 O O . GLU A 1 217 ? 15.572 -6.310 -16.075 1.00 96.75 217 GLU A O 1
ATOM 1655 N N . ASP A 1 218 ? 17.371 -6.850 -17.297 1.00 97.12 218 ASP A N 1
ATOM 1656 C CA . ASP A 1 218 ? 17.530 -8.194 -16.738 1.00 97.12 218 ASP A CA 1
ATOM 1657 C C . ASP A 1 218 ? 17.554 -8.206 -15.209 1.00 97.12 218 ASP A C 1
ATOM 1659 O O . ASP A 1 218 ? 16.930 -9.054 -14.569 1.00 97.12 218 ASP A O 1
ATOM 1663 N N . LYS A 1 219 ? 18.267 -7.248 -14.606 1.00 95.19 219 LYS A N 1
ATOM 1664 C CA . LYS A 1 219 ? 18.312 -7.113 -13.151 1.00 95.19 219 LYS A CA 1
ATOM 1665 C C . LYS A 1 219 ? 16.944 -6.724 -12.587 1.00 95.19 219 LYS A C 1
ATOM 1667 O O . LYS A 1 219 ? 16.511 -7.352 -11.630 1.00 95.19 219 LYS A O 1
ATOM 1672 N N . GLY A 1 220 ? 16.261 -5.753 -13.199 1.00 95.56 220 GLY A N 1
ATOM 16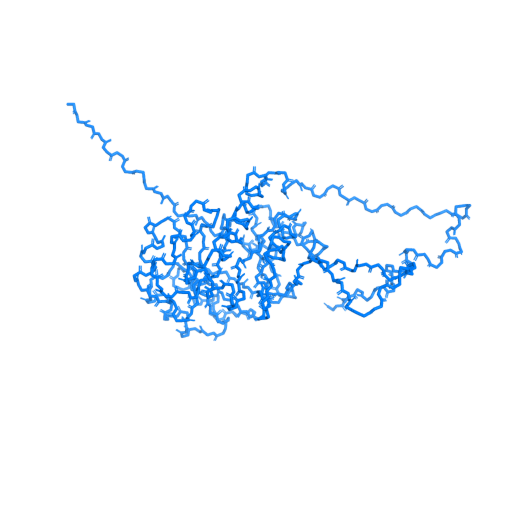73 C CA . GLY A 1 220 ? 14.921 -5.327 -12.787 1.00 95.56 220 GLY A CA 1
ATOM 1674 C C . GLY A 1 220 ? 13.915 -6.475 -12.833 1.00 95.56 220 GLY A C 1
ATOM 1675 O O . GLY A 1 220 ? 13.223 -6.717 -11.851 1.00 95.56 220 GLY A O 1
ATOM 1676 N N . ARG A 1 221 ? 13.901 -7.254 -13.923 1.00 95.56 221 ARG A N 1
ATOM 1677 C CA . ARG A 1 221 ? 13.039 -8.441 -14.051 1.00 95.56 221 ARG A CA 1
ATOM 1678 C C . ARG A 1 221 ? 13.322 -9.500 -12.990 1.00 95.56 221 ARG A C 1
ATOM 1680 O O . ARG A 1 221 ? 12.384 -10.040 -12.411 1.00 95.56 221 ARG A O 1
ATOM 1687 N N . ARG A 1 222 ? 14.598 -9.807 -12.727 1.00 97.31 222 ARG A N 1
ATOM 1688 C CA . ARG A 1 222 ? 14.978 -10.782 -11.688 1.00 97.31 222 ARG A CA 1
ATOM 1689 C C . ARG A 1 222 ? 14.591 -10.309 -10.290 1.00 97.31 222 ARG A C 1
ATOM 1691 O O . ARG A 1 222 ? 14.046 -11.091 -9.516 1.00 97.31 222 ARG A O 1
ATOM 1698 N N . ASP A 1 223 ? 14.856 -9.043 -9.982 1.00 97.62 223 ASP A N 1
ATOM 1699 C CA . ASP A 1 223 ? 14.510 -8.445 -8.693 1.00 97.62 223 ASP A CA 1
ATOM 1700 C C . ASP A 1 223 ? 12.979 -8.413 -8.507 1.00 97.62 223 ASP A C 1
ATOM 1702 O O . ASP A 1 223 ? 12.476 -8.786 -7.448 1.00 97.62 223 ASP A O 1
ATOM 1706 N N . TRP A 1 224 ? 12.218 -8.082 -9.556 1.00 97.06 224 TRP A N 1
ATOM 1707 C CA . TRP A 1 224 ? 10.755 -8.165 -9.540 1.00 97.06 224 TRP A CA 1
ATOM 1708 C C . TRP A 1 224 ? 10.251 -9.578 -9.278 1.00 97.06 224 TRP A C 1
ATOM 1710 O O . TRP A 1 224 ? 9.451 -9.781 -8.369 1.00 97.06 224 TRP A O 1
ATOM 1720 N N . ALA A 1 225 ? 10.754 -10.564 -10.024 1.00 97.06 225 ALA A N 1
ATOM 1721 C CA . ALA A 1 225 ? 10.344 -11.957 -9.876 1.00 97.06 225 ALA A CA 1
ATOM 1722 C C . ALA A 1 225 ? 10.550 -12.461 -8.440 1.00 97.06 225 ALA A C 1
ATOM 1724 O O . ALA A 1 225 ? 9.654 -13.084 -7.875 1.00 97.06 225 ALA A O 1
ATOM 1725 N N . ARG A 1 226 ? 11.686 -12.115 -7.819 1.00 97.75 226 ARG A N 1
ATOM 1726 C CA . ARG A 1 226 ? 11.980 -12.463 -6.422 1.00 97.75 226 ARG A CA 1
ATOM 1727 C C . ARG A 1 226 ? 11.009 -11.812 -5.435 1.00 97.75 226 ARG A C 1
ATOM 1729 O O . ARG A 1 226 ? 10.601 -12.446 -4.465 1.00 97.75 226 ARG A O 1
ATOM 1736 N N . LEU A 1 227 ? 10.655 -10.547 -5.650 1.00 97.62 227 LEU A N 1
ATOM 1737 C CA . LEU A 1 227 ? 9.686 -9.860 -4.799 1.00 97.62 227 LEU A CA 1
ATOM 1738 C C . LEU A 1 227 ? 8.283 -10.456 -4.956 1.00 97.62 227 LEU A C 1
ATOM 1740 O O . LEU A 1 227 ? 7.611 -10.712 -3.961 1.00 97.62 227 LEU A O 1
ATOM 1744 N N . VAL A 1 228 ? 7.864 -10.736 -6.191 1.00 97.69 228 VAL A N 1
ATOM 1745 C CA . VAL A 1 228 ? 6.580 -11.381 -6.491 1.00 97.69 228 VAL A CA 1
ATOM 1746 C C . VAL A 1 228 ? 6.492 -12.768 -5.866 1.00 97.69 228 VAL A C 1
ATOM 1748 O O . VAL A 1 228 ? 5.454 -13.109 -5.305 1.00 97.69 228 VAL A O 1
ATOM 1751 N N . GLU A 1 229 ? 7.563 -13.557 -5.915 1.00 97.50 229 GLU A N 1
ATOM 1752 C CA . GLU A 1 229 ? 7.630 -14.859 -5.249 1.00 97.50 229 GLU A CA 1
ATOM 1753 C C . GLU A 1 229 ? 7.395 -14.733 -3.738 1.00 97.50 229 GLU A C 1
ATOM 1755 O O . GLU A 1 229 ? 6.543 -15.434 -3.192 1.00 97.50 229 GLU A O 1
ATOM 1760 N N . ALA A 1 230 ? 8.059 -13.780 -3.076 1.00 96.25 230 ALA A N 1
ATOM 1761 C CA . ALA A 1 230 ? 7.844 -13.516 -1.654 1.00 96.25 230 ALA A CA 1
ATOM 1762 C C . ALA A 1 230 ? 6.405 -13.062 -1.355 1.00 96.25 230 ALA A C 1
ATOM 1764 O O . ALA A 1 230 ? 5.786 -13.554 -0.413 1.00 96.25 230 ALA A O 1
ATOM 1765 N N . MET A 1 231 ? 5.843 -12.165 -2.172 1.00 97.00 231 MET A N 1
ATOM 1766 C CA . MET A 1 231 ? 4.456 -11.718 -2.016 1.00 97.00 231 MET A CA 1
ATOM 1767 C C . MET A 1 231 ? 3.463 -12.877 -2.181 1.00 97.00 231 MET A C 1
ATOM 1769 O O . MET A 1 231 ? 2.531 -12.993 -1.390 1.00 97.00 231 MET A O 1
ATOM 1773 N N . ARG A 1 232 ? 3.664 -13.757 -3.173 1.00 96.25 232 ARG A N 1
ATOM 1774 C CA . ARG A 1 232 ? 2.827 -14.952 -3.379 1.00 96.25 232 ARG A CA 1
ATOM 1775 C C . ARG A 1 232 ? 2.936 -15.924 -2.216 1.00 96.25 232 ARG A C 1
ATOM 1777 O O . ARG A 1 232 ? 1.915 -16.443 -1.779 1.00 96.25 232 ARG A O 1
ATOM 1784 N N . PHE A 1 233 ? 4.150 -16.154 -1.717 1.00 95.12 233 PHE A N 1
ATOM 1785 C CA . PHE A 1 233 ? 4.366 -16.993 -0.546 1.00 95.12 233 PHE A CA 1
ATOM 1786 C C . PHE A 1 233 ? 3.568 -16.456 0.644 1.00 95.12 233 PHE A C 1
ATOM 1788 O O . PHE A 1 233 ? 2.770 -17.191 1.212 1.00 95.12 233 PHE A O 1
ATOM 1795 N N . LEU A 1 234 ? 3.702 -15.170 0.971 1.00 93.62 234 LEU A N 1
ATOM 1796 C CA . LEU A 1 234 ? 2.992 -14.568 2.103 1.00 93.62 234 LEU A CA 1
ATOM 1797 C C . LEU A 1 234 ? 1.470 -14.593 1.909 1.00 93.62 234 LEU A C 1
ATOM 1799 O O . LEU A 1 234 ? 0.753 -14.987 2.821 1.00 93.62 234 LEU A O 1
ATOM 1803 N N . ALA A 1 235 ? 0.978 -14.265 0.711 1.00 91.50 235 ALA A N 1
ATOM 1804 C CA . ALA A 1 235 ? -0.449 -14.335 0.397 1.00 91.50 235 ALA A CA 1
ATOM 1805 C C . ALA A 1 235 ? -1.011 -15.765 0.513 1.00 91.50 235 ALA A C 1
ATOM 1807 O O . ALA A 1 235 ? -2.120 -15.953 1.003 1.00 91.50 235 ALA A O 1
ATOM 1808 N N . GLY A 1 236 ? -0.238 -16.781 0.115 1.00 91.31 236 GLY A N 1
ATOM 1809 C CA . GLY A 1 236 ? -0.611 -18.191 0.261 1.00 91.31 236 GLY A CA 1
ATOM 1810 C C . GLY A 1 236 ? -0.586 -18.711 1.704 1.00 91.31 236 GLY A C 1
ATOM 1811 O O . GLY A 1 236 ? -1.107 -19.792 1.956 1.00 91.31 236 GLY A O 1
ATOM 1812 N N . HIS A 1 237 ? -0.008 -17.954 2.642 1.00 89.88 237 HIS A N 1
ATOM 1813 C CA . HIS A 1 237 ? 0.073 -18.291 4.068 1.00 89.88 237 HIS A CA 1
ATOM 1814 C C . HIS A 1 237 ? -0.668 -17.269 4.951 1.00 89.88 237 HIS A C 1
ATOM 1816 O O . HIS A 1 237 ? -0.414 -17.195 6.152 1.00 89.88 237 HIS A O 1
ATOM 1822 N N . ASP A 1 238 ? -1.592 -16.489 4.379 1.00 83.69 238 ASP A N 1
ATOM 1823 C CA . ASP A 1 238 ? -2.326 -15.419 5.072 1.00 83.69 238 ASP A CA 1
ATOM 1824 C C . ASP A 1 238 ? -3.042 -15.913 6.343 1.00 83.69 238 ASP A C 1
ATOM 1826 O O . ASP A 1 238 ? -3.034 -15.231 7.363 1.00 83.69 238 ASP A O 1
ATOM 1830 N N . GLU A 1 239 ? -3.572 -17.140 6.337 1.00 83.56 239 GLU A N 1
ATOM 1831 C CA . GLU A 1 239 ? -4.189 -17.749 7.524 1.00 83.56 239 GLU A CA 1
ATOM 1832 C C . GLU A 1 239 ? -3.205 -17.871 8.701 1.00 83.56 239 GLU A C 1
ATOM 1834 O O . GLU A 1 239 ? -3.533 -17.487 9.824 1.00 83.56 239 GLU A O 1
ATOM 1839 N N . ALA A 1 240 ? -1.981 -18.342 8.444 1.00 78.88 240 ALA A N 1
ATOM 1840 C CA . ALA A 1 240 ? -0.946 -18.473 9.469 1.00 78.88 240 ALA A CA 1
ATOM 1841 C C . ALA A 1 240 ? -0.454 -17.101 9.960 1.00 78.88 240 ALA A C 1
ATOM 1843 O O . ALA A 1 240 ? -0.154 -16.928 11.140 1.00 78.88 240 ALA A O 1
ATOM 1844 N N . LEU A 1 241 ? -0.410 -16.106 9.069 1.00 81.12 241 LEU A N 1
ATOM 1845 C CA . LEU A 1 241 ? -0.005 -14.732 9.388 1.00 81.12 241 LEU A CA 1
ATOM 1846 C C . LEU A 1 241 ? -1.053 -13.970 10.219 1.00 81.12 241 LEU A C 1
ATOM 1848 O O . LEU A 1 241 ? -0.729 -12.990 10.897 1.00 81.12 241 LEU A O 1
ATOM 1852 N N . ARG A 1 242 ? -2.309 -14.427 10.189 1.00 77.62 242 ARG A N 1
ATOM 1853 C CA . ARG A 1 242 ? -3.435 -13.870 10.953 1.00 77.62 242 ARG A CA 1
ATOM 1854 C C . ARG A 1 242 ? -3.729 -14.611 12.250 1.00 77.62 242 ARG A C 1
ATOM 1856 O O . ARG A 1 242 ? -4.719 -14.285 12.908 1.00 77.62 242 ARG A O 1
ATOM 1863 N N . TRP A 1 243 ? -2.904 -15.584 12.634 1.00 72.88 243 TRP A N 1
ATOM 1864 C CA . TRP A 1 243 ? -3.072 -16.227 13.930 1.00 72.88 243 TRP A CA 1
ATOM 1865 C C . TRP A 1 243 ? -3.072 -15.184 15.054 1.00 72.88 243 TRP A C 1
ATOM 1867 O O . TRP A 1 243 ? -2.234 -14.276 15.042 1.00 72.88 243 TRP A O 1
ATOM 1877 N N . PRO A 1 244 ? -4.027 -15.275 16.001 1.00 67.94 244 PRO A N 1
ATOM 1878 C CA . PRO A 1 244 ? -4.094 -14.339 17.109 1.00 67.94 244 PRO A CA 1
ATOM 1879 C C . PRO A 1 244 ? -2.769 -14.313 17.867 1.00 67.94 244 PRO A C 1
ATOM 1881 O O . PRO A 1 244 ? -2.193 -15.366 18.150 1.00 67.94 244 PRO A O 1
ATOM 1884 N N . ASP A 1 245 ? -2.314 -13.116 18.239 1.00 64.81 245 ASP A N 1
ATOM 1885 C CA . ASP A 1 245 ? -1.186 -12.978 19.155 1.00 64.81 245 ASP A CA 1
ATOM 1886 C C . ASP A 1 245 ? -1.562 -13.598 20.505 1.00 64.81 245 ASP A C 1
ATOM 1888 O O . ASP A 1 245 ? -2.272 -13.003 21.314 1.00 64.81 245 ASP A O 1
ATOM 1892 N N . ALA A 1 246 ? -1.076 -14.809 20.766 1.00 55.97 246 ALA A N 1
ATOM 1893 C CA . ALA A 1 246 ? -1.155 -15.457 22.068 1.00 55.97 246 ALA A CA 1
ATOM 1894 C C . ALA A 1 246 ? 0.107 -15.114 22.877 1.00 55.97 246 ALA A C 1
ATOM 1896 O O . ALA A 1 246 ? 0.939 -15.971 23.164 1.00 55.97 246 ALA A O 1
ATOM 1897 N N . GLY A 1 247 ? 0.294 -13.830 23.186 1.00 55.09 247 GLY A N 1
ATOM 1898 C CA . GLY A 1 247 ? 1.445 -13.340 23.942 1.00 55.09 247 GLY A CA 1
ATOM 1899 C C . GLY A 1 247 ? 1.023 -12.694 25.254 1.00 55.09 247 GLY A C 1
ATOM 1900 O O . GLY A 1 247 ? 0.532 -11.571 25.257 1.00 55.09 247 GLY A O 1
ATOM 1901 N N . GLY A 1 248 ? 1.241 -13.379 26.378 1.00 52.12 248 GLY A N 1
ATOM 1902 C CA . GLY A 1 248 ? 1.220 -12.765 27.706 1.00 52.12 248 GLY A CA 1
ATOM 1903 C C . GLY A 1 248 ? 2.650 -12.515 28.176 1.00 52.12 248 GLY A C 1
ATOM 1904 O O . GLY A 1 248 ? 3.455 -13.444 28.194 1.00 52.12 248 GLY A O 1
ATOM 1905 N N . LEU A 1 249 ? 2.985 -11.284 28.568 1.00 57.59 249 LEU A N 1
ATOM 1906 C CA . LEU A 1 249 ? 4.236 -11.021 29.280 1.00 57.59 249 LEU A CA 1
ATOM 1907 C C . LEU A 1 249 ? 4.019 -11.330 30.763 1.00 57.59 249 LEU A C 1
ATOM 1909 O O . LEU A 1 249 ? 3.328 -10.589 31.458 1.00 57.59 249 LEU A O 1
ATOM 1913 N N . VAL A 1 250 ? 4.622 -12.413 31.249 1.00 51.34 250 VAL A N 1
ATOM 1914 C CA . VAL A 1 250 ? 4.698 -12.704 32.683 1.00 51.34 250 VAL A CA 1
ATOM 1915 C C . VAL A 1 250 ? 6.084 -12.302 33.172 1.00 51.34 250 VAL A C 1
ATOM 1917 O O . VAL A 1 250 ? 7.084 -12.897 32.777 1.00 51.34 250 VAL A O 1
ATOM 1920 N N . LEU A 1 251 ? 6.143 -11.284 34.029 1.00 58.66 251 LEU A N 1
ATOM 1921 C CA . LEU A 1 251 ? 7.358 -10.893 34.736 1.00 58.66 251 LEU A CA 1
ATOM 1922 C C . LEU A 1 251 ? 7.300 -11.482 36.152 1.00 58.66 251 LEU A C 1
ATOM 1924 O O . LEU A 1 251 ? 6.513 -11.023 36.976 1.00 58.66 251 LEU A O 1
ATOM 1928 N N . VAL A 1 252 ? 8.111 -12.504 36.433 1.00 60.28 252 VAL A N 1
ATOM 1929 C CA . VAL A 1 252 ? 8.275 -13.034 37.796 1.00 60.28 252 VAL A CA 1
ATOM 1930 C C . VAL A 1 252 ? 9.540 -12.430 38.390 1.00 60.28 252 VAL A C 1
ATOM 1932 O O . VAL A 1 252 ? 10.641 -12.704 37.916 1.00 60.28 252 VAL A O 1
ATOM 1935 N N . LEU A 1 253 ? 9.374 -11.597 39.417 1.00 62.81 253 LEU A N 1
ATOM 1936 C CA . LEU A 1 253 ? 10.467 -11.055 40.216 1.00 62.81 253 LEU A CA 1
ATOM 1937 C C . LEU A 1 253 ? 10.379 -11.668 41.610 1.00 62.81 253 LEU A C 1
ATOM 1939 O O . LEU A 1 253 ? 9.363 -11.523 42.285 1.00 62.81 253 LEU A O 1
ATOM 1943 N N . ASP A 1 254 ? 11.436 -12.352 42.028 1.00 63.25 254 ASP A N 1
ATOM 1944 C CA . ASP A 1 254 ? 11.567 -12.897 43.374 1.00 63.25 254 ASP A CA 1
ATOM 1945 C C . ASP A 1 254 ? 12.880 -12.422 44.010 1.00 63.25 254 ASP A C 1
ATOM 1947 O O . ASP A 1 254 ? 13.894 -12.195 43.337 1.00 63.25 254 ASP A O 1
ATOM 1951 N N . GLU A 1 255 ? 12.857 -12.260 45.332 1.00 67.44 255 GLU A N 1
ATOM 1952 C CA . GLU A 1 255 ? 14.004 -11.796 46.113 1.00 67.44 255 GLU A CA 1
ATOM 1953 C C . GLU A 1 255 ? 15.178 -12.784 46.039 1.00 67.44 255 GLU A C 1
ATOM 1955 O O . GLU A 1 255 ? 16.335 -12.365 45.993 1.00 67.44 255 GLU A O 1
ATOM 1960 N N . ARG A 1 256 ? 14.905 -14.095 45.958 1.00 61.88 256 ARG A N 1
ATOM 1961 C CA . ARG A 1 256 ? 15.931 -15.150 45.882 1.00 61.88 256 ARG A CA 1
ATOM 1962 C C . ARG A 1 256 ? 16.466 -15.337 44.466 1.00 61.88 256 ARG A C 1
ATOM 1964 O O . ARG A 1 256 ? 17.592 -15.804 44.315 1.00 61.88 256 ARG A O 1
ATOM 1971 N N . SER A 1 257 ? 15.701 -14.961 43.437 1.00 58.44 257 SER A N 1
ATOM 1972 C CA . SER A 1 257 ? 16.128 -15.010 42.031 1.00 58.44 257 SER A CA 1
ATOM 1973 C C . SER A 1 257 ? 16.883 -13.755 41.562 1.00 58.44 257 SER A C 1
ATOM 1975 O O . SER A 1 257 ? 17.189 -13.643 40.376 1.00 58.44 257 SER A O 1
ATOM 1977 N N . GLY A 1 258 ? 17.184 -12.809 42.463 1.00 55.19 258 GLY A N 1
ATOM 1978 C CA . GLY A 1 258 ? 17.988 -11.615 42.170 1.00 55.19 258 GLY A CA 1
ATOM 1979 C C . GLY A 1 258 ? 17.198 -10.364 41.761 1.00 55.19 258 GLY A C 1
ATOM 1980 O O . GLY A 1 258 ? 17.807 -9.392 41.311 1.00 55.19 258 GLY A O 1
ATOM 1981 N N . GLY A 1 259 ? 15.869 -10.344 41.939 1.00 60.72 259 GLY A N 1
ATOM 1982 C CA . GLY A 1 259 ? 15.014 -9.213 41.544 1.00 60.72 259 GLY A CA 1
ATOM 1983 C C . GLY A 1 259 ? 15.273 -7.906 42.309 1.00 60.72 259 GLY A C 1
ATOM 1984 O O . GLY A 1 259 ? 15.028 -6.833 41.773 1.00 60.72 259 GLY A O 1
ATOM 1985 N N . LEU A 1 260 ? 15.830 -7.980 43.524 1.00 58.50 260 LEU A N 1
ATOM 1986 C CA . LEU A 1 260 ? 16.167 -6.811 44.356 1.00 58.50 260 LEU A CA 1
ATOM 1987 C C . LEU A 1 260 ? 17.401 -6.030 43.873 1.00 58.50 260 LEU A C 1
ATOM 1989 O O . LEU A 1 260 ? 17.623 -4.907 44.318 1.00 58.50 260 LEU A O 1
ATOM 1993 N N . VAL A 1 261 ? 18.224 -6.625 43.002 1.00 55.97 261 VAL A N 1
ATOM 1994 C CA . VAL A 1 261 ? 19.522 -6.065 42.573 1.00 55.97 261 VAL A CA 1
ATOM 1995 C C . VAL A 1 261 ? 19.603 -5.840 41.065 1.00 55.97 261 VAL A C 1
ATOM 1997 O O . VAL A 1 261 ? 20.588 -5.282 40.579 1.00 55.97 261 VAL A O 1
ATOM 2000 N N . SER A 1 262 ? 18.594 -6.268 40.301 1.00 52.03 262 SER A N 1
ATOM 2001 C CA . SER A 1 262 ? 18.596 -6.049 38.862 1.00 52.03 262 SER A CA 1
ATOM 2002 C C . SER A 1 262 ? 18.131 -4.627 38.563 1.00 52.03 262 SER A C 1
ATOM 2004 O O . SER A 1 262 ? 16.940 -4.351 38.662 1.00 52.03 262 SER A O 1
ATOM 2006 N N . GLY A 1 263 ? 19.053 -3.776 38.102 1.00 53.56 263 GLY A N 1
ATOM 2007 C CA . GLY A 1 263 ? 18.752 -2.654 37.202 1.00 53.56 263 GLY A CA 1
ATOM 2008 C C . GLY A 1 263 ? 18.235 -3.184 35.855 1.00 53.56 263 GLY A C 1
ATOM 2009 O O . GLY A 1 263 ? 18.908 -3.061 34.833 1.00 53.56 263 GLY A O 1
ATOM 2010 N N . GLY A 1 264 ? 17.164 -3.976 35.901 1.00 63.34 264 GLY A N 1
ATOM 2011 C CA . GLY A 1 264 ? 16.871 -5.054 34.958 1.00 63.34 264 GLY A CA 1
ATOM 2012 C C . GLY A 1 264 ? 15.945 -4.653 33.815 1.00 63.34 264 GLY A C 1
ATOM 2013 O O . GLY A 1 264 ? 15.642 -3.483 33.604 1.00 63.34 264 GLY A O 1
ATOM 2014 N N . ILE A 1 265 ? 15.439 -5.657 33.087 1.00 57.44 265 ILE A N 1
ATOM 2015 C CA . ILE A 1 265 ? 14.453 -5.488 32.002 1.00 57.44 265 ILE A CA 1
ATOM 2016 C C . ILE A 1 265 ? 13.269 -4.606 32.429 1.00 57.44 265 ILE A C 1
ATOM 2018 O O . ILE A 1 265 ? 12.791 -3.828 31.613 1.00 57.44 265 ILE A O 1
ATOM 2022 N N . ALA A 1 266 ? 12.821 -4.681 33.687 1.00 60.75 266 ALA A N 1
ATOM 2023 C CA . ALA A 1 266 ? 11.746 -3.837 34.210 1.00 60.75 266 ALA A CA 1
ATOM 2024 C C . ALA A 1 266 ? 12.125 -2.344 34.230 1.00 60.75 266 ALA A C 1
ATOM 2026 O O . ALA A 1 266 ? 11.360 -1.518 33.737 1.00 60.75 266 ALA A O 1
ATOM 2027 N N . ASP A 1 267 ? 13.331 -2.009 34.694 1.00 63.22 267 ASP A N 1
ATOM 2028 C CA . ASP A 1 267 ? 13.847 -0.638 34.667 1.00 63.22 267 ASP A CA 1
ATOM 2029 C C . ASP A 1 267 ? 14.124 -0.176 33.237 1.00 63.22 267 ASP A C 1
ATOM 2031 O O . ASP A 1 267 ? 13.848 0.968 32.900 1.00 63.22 267 ASP A O 1
ATOM 2035 N N . MET A 1 268 ? 14.590 -1.063 32.349 1.00 58.16 268 MET A N 1
ATOM 2036 C CA . MET A 1 268 ? 14.724 -0.760 30.918 1.00 58.16 268 MET A CA 1
ATOM 2037 C C . MET A 1 268 ? 13.373 -0.527 30.231 1.00 58.16 268 MET A C 1
ATOM 2039 O O . MET A 1 268 ? 13.284 0.329 29.355 1.00 58.16 268 MET A O 1
ATOM 2043 N N . ILE A 1 269 ? 12.324 -1.273 30.591 1.00 60.50 269 ILE A N 1
ATOM 2044 C CA . ILE A 1 269 ? 10.960 -1.049 30.093 1.00 60.50 269 ILE A CA 1
ATOM 2045 C C . ILE A 1 269 ? 10.427 0.286 30.627 1.00 60.50 269 ILE A C 1
ATOM 2047 O O . ILE A 1 269 ? 9.860 1.048 29.850 1.00 60.50 269 ILE A O 1
ATOM 2051 N N . GLY A 1 270 ? 10.657 0.597 31.908 1.00 55.69 270 GLY A N 1
ATOM 2052 C CA . GLY A 1 270 ? 10.255 1.864 32.527 1.00 55.69 270 GLY A CA 1
ATOM 2053 C C . GLY A 1 270 ? 11.053 3.086 32.051 1.00 55.69 270 GLY A C 1
ATOM 2054 O O . GLY A 1 270 ? 10.510 4.185 31.997 1.00 55.69 270 GLY A O 1
ATOM 2055 N N . ALA A 1 271 ? 12.324 2.904 31.675 1.00 56.78 271 ALA A N 1
ATOM 2056 C CA . ALA A 1 271 ? 13.217 3.957 31.183 1.00 56.78 271 ALA A CA 1
ATOM 2057 C C . ALA A 1 271 ? 13.151 4.154 29.663 1.00 56.78 271 ALA A C 1
ATOM 2059 O O . ALA A 1 271 ? 13.598 5.187 29.151 1.00 56.78 271 ALA A O 1
ATOM 2060 N N . LYS A 1 272 ? 12.598 3.191 28.911 1.00 49.72 272 LYS A N 1
ATOM 2061 C CA . LYS A 1 272 ? 12.204 3.452 27.527 1.00 49.72 272 LYS A CA 1
ATOM 2062 C C . LYS A 1 272 ? 11.168 4.561 27.577 1.00 49.72 272 LYS A C 1
ATOM 2064 O O . LYS A 1 272 ? 10.147 4.415 28.236 1.00 49.72 272 LYS A O 1
ATOM 2069 N N . HIS A 1 273 ? 11.446 5.666 26.887 1.00 41.81 273 HIS A N 1
ATOM 2070 C CA . HIS A 1 273 ? 10.466 6.713 26.638 1.00 41.81 273 HIS A CA 1
ATOM 2071 C C . HIS A 1 273 ? 9.240 6.054 26.005 1.00 41.81 273 HIS A C 1
ATOM 2073 O O . HIS A 1 273 ? 9.215 5.830 24.798 1.00 41.81 273 HIS A O 1
ATOM 2079 N N . ILE A 1 274 ? 8.249 5.700 26.818 1.00 41.88 274 ILE A N 1
ATOM 2080 C CA . ILE A 1 274 ? 6.894 5.460 26.358 1.00 41.88 274 ILE A CA 1
ATOM 2081 C C . ILE A 1 274 ? 6.416 6.868 26.020 1.00 41.88 274 ILE A C 1
ATOM 2083 O O . ILE A 1 274 ? 6.300 7.683 26.941 1.00 41.88 274 ILE A O 1
ATOM 2087 N N . PRO A 1 275 ? 6.231 7.227 24.738 1.00 41.03 275 PRO A N 1
ATOM 2088 C CA . PRO A 1 275 ? 5.673 8.521 24.402 1.00 41.03 275 PRO A CA 1
ATOM 2089 C C . PRO A 1 275 ? 4.198 8.484 24.811 1.00 41.03 275 PRO A C 1
ATOM 2091 O O . PRO A 1 275 ? 3.319 8.181 24.016 1.00 41.03 275 PRO A O 1
ATOM 2094 N N . LEU A 1 276 ? 3.939 8.727 26.094 1.00 34.81 276 LEU A N 1
ATOM 2095 C CA . LEU A 1 276 ? 2.630 9.086 26.602 1.00 34.81 276 LEU A CA 1
ATOM 2096 C C . LEU A 1 276 ? 2.439 10.566 26.277 1.00 34.81 276 LEU A C 1
ATOM 2098 O O . LEU A 1 276 ? 3.001 11.439 26.943 1.00 34.81 276 LEU A O 1
ATOM 2102 N N . ARG A 1 277 ? 1.666 10.831 25.229 1.00 33.47 277 ARG A N 1
ATOM 2103 C CA . ARG A 1 277 ? 0.832 12.025 25.127 1.00 33.47 277 ARG A CA 1
ATOM 2104 C C . ARG A 1 277 ? -0.527 11.623 24.597 1.00 33.47 277 ARG A C 1
ATOM 2106 O O . ARG A 1 277 ? -0.548 10.894 23.585 1.00 33.47 277 ARG A O 1
#